Protein AF-0000000079330883 (afdb_homodimer)

Structure (mmCIF, N/CA/C/O backbone):
data_AF-0000000079330883-model_v1
#
loop_
_entity.id
_entity.type
_entity.pdbx_description
1 polymer 'Uncharacterized protein'
#
loop_
_atom_site.group_PDB
_atom_site.id
_atom_site.type_symbol
_atom_site.label_atom_id
_atom_site.label_alt_id
_atom_site.label_comp_id
_atom_site.label_asym_id
_atom_site.label_entity_id
_atom_site.label_seq_id
_atom_site.pdbx_PDB_ins_code
_atom_site.Cartn_x
_atom_site.Cartn_y
_atom_site.Cartn_z
_atom_site.occupancy
_atom_site.B_iso_or_equiv
_atom_site.auth_seq_id
_atom_site.auth_comp_id
_atom_site.auth_asym_id
_atom_site.auth_atom_id
_atom_site.pdbx_PDB_model_num
ATOM 1 N N . MET A 1 1 ? 19.281 97.312 21.906 1 30.78 1 MET A N 1
ATOM 2 C CA . MET A 1 1 ? 19.562 96 22.484 1 30.78 1 MET A CA 1
ATOM 3 C C . MET A 1 1 ? 18.5 95 22.078 1 30.78 1 MET A C 1
ATOM 5 O O . MET A 1 1 ? 17.375 95 22.578 1 30.78 1 MET A O 1
ATOM 9 N N . ASP A 1 2 ? 18.375 94.688 20.781 1 35.41 2 ASP A N 1
ATOM 10 C CA . ASP A 1 2 ? 17.406 93.938 20.016 1 35.41 2 ASP A CA 1
ATOM 11 C C . ASP A 1 2 ? 17.438 92.438 20.422 1 35.41 2 ASP A C 1
ATOM 13 O O . ASP A 1 2 ? 18.5 91.812 20.422 1 35.41 2 ASP A O 1
ATOM 17 N N . ALA A 1 3 ? 16.484 92 21.312 1 36.69 3 ALA A N 1
ATOM 18 C CA . ALA A 1 3 ? 16.219 90.75 21.938 1 36.69 3 ALA A CA 1
ATOM 19 C C . ALA A 1 3 ? 15.953 89.625 20.891 1 36.69 3 ALA A C 1
ATOM 21 O O . ALA A 1 3 ? 15 89.75 20.109 1 36.69 3 ALA A O 1
ATOM 22 N N . ASN A 1 4 ? 17.016 89.125 20.281 1 36.34 4 ASN A N 1
ATOM 23 C CA . ASN A 1 4 ? 17.016 88 19.297 1 36.34 4 ASN A CA 1
ATOM 24 C C . ASN A 1 4 ? 16.281 86.812 19.812 1 36.34 4 ASN A C 1
ATOM 26 O O . ASN A 1 4 ? 16.734 86.125 20.75 1 36.34 4 ASN A O 1
ATOM 30 N N . ILE A 1 5 ? 14.938 86.75 19.828 1 38.72 5 ILE A N 1
ATOM 31 C CA . ILE A 1 5 ? 14.086 85.625 20.203 1 38.72 5 ILE A CA 1
ATOM 32 C C . ILE A 1 5 ? 14.508 84.375 19.422 1 38.72 5 ILE A C 1
ATOM 34 O O . ILE A 1 5 ? 14.586 84.375 18.188 1 38.72 5 ILE A O 1
ATOM 38 N N . SER A 1 6 ? 15.266 83.438 20 1 37.5 6 SER A N 1
ATOM 39 C CA . SER A 1 6 ? 15.75 82.125 19.578 1 37.5 6 SER A CA 1
ATOM 40 C C . SER A 1 6 ? 14.602 81.188 19.109 1 37.5 6 SER A C 1
ATOM 42 O O . SER A 1 6 ? 13.602 81.062 19.812 1 37.5 6 SER A O 1
ATOM 44 N N . LYS A 1 7 ? 14.328 81.125 17.781 1 38.5 7 LYS A N 1
ATOM 45 C CA . LYS A 1 7 ? 13.406 80.25 17.094 1 38.5 7 LYS A CA 1
ATOM 46 C C . LYS A 1 7 ? 13.602 78.812 17.547 1 38.5 7 LYS A C 1
ATOM 48 O O . LYS A 1 7 ? 14.711 78.25 17.469 1 38.5 7 LYS A O 1
ATOM 53 N N . ALA A 1 8 ? 12.812 78.312 18.516 1 34.62 8 ALA A N 1
ATOM 54 C CA . ALA A 1 8 ? 12.711 76.875 18.938 1 34.62 8 ALA A CA 1
ATOM 55 C C . ALA A 1 8 ? 12.43 76 17.75 1 34.62 8 ALA A C 1
ATOM 57 O O . ALA A 1 8 ? 11.508 76.25 16.969 1 34.62 8 ALA A O 1
ATOM 58 N N . ASP A 1 9 ? 13.43 75.375 17.062 1 34.38 9 ASP A N 1
ATOM 59 C CA . ASP A 1 9 ? 13.406 74.312 16.062 1 34.38 9 ASP A CA 1
ATOM 60 C C . ASP A 1 9 ? 12.492 73.188 16.484 1 34.38 9 ASP A C 1
ATOM 62 O O . ASP A 1 9 ? 12.719 72.562 17.531 1 34.38 9 ASP A O 1
ATOM 66 N N . ASN A 1 10 ? 11.211 73.25 16.203 1 34.19 10 ASN A N 1
ATOM 67 C CA . ASN A 1 10 ? 10.273 72.125 16.328 1 34.19 10 ASN A CA 1
ATOM 68 C C . ASN A 1 10 ? 10.82 70.875 15.68 1 34.19 10 ASN A C 1
ATOM 70 O O . ASN A 1 10 ? 10.852 70.75 14.453 1 34.19 10 ASN A O 1
ATOM 74 N N . LYS A 1 11 ? 11.844 70.188 16.266 1 34.03 11 LYS A N 1
ATOM 75 C CA . LYS A 1 11 ? 12.281 68.875 15.828 1 34.03 11 LYS A CA 1
ATOM 76 C C . LYS A 1 11 ? 11.109 67.875 15.797 1 34.03 11 LYS A C 1
ATOM 78 O O . LYS A 1 11 ? 10.484 67.625 16.828 1 34.03 11 LYS A O 1
ATOM 83 N N . TYR A 1 12 ? 10.375 67.812 14.672 1 37.47 12 TYR A N 1
ATOM 84 C CA . TYR A 1 12 ? 9.5 66.688 14.383 1 37.47 12 TYR A CA 1
ATOM 85 C C . TYR A 1 12 ? 10.164 65.375 14.758 1 37.47 12 TYR A C 1
ATOM 87 O O . TYR A 1 12 ? 11.281 65.125 14.32 1 37.47 12 TYR A O 1
ATOM 95 N N . ILE A 1 13 ? 10.172 64.938 16 1 37.19 13 ILE A N 1
ATOM 96 C CA . ILE A 1 13 ? 10.523 63.562 16.375 1 37.19 13 ILE A CA 1
ATOM 97 C C . ILE A 1 13 ? 9.805 62.562 15.469 1 37.19 13 ILE A C 1
ATOM 99 O O . ILE A 1 13 ? 8.57 62.531 15.445 1 37.19 13 ILE A O 1
ATOM 103 N N . ASP A 1 14 ? 10.281 62.406 14.195 1 35.41 14 ASP A N 1
ATOM 104 C CA . ASP A 1 14 ? 9.883 61.25 13.414 1 35.41 14 ASP A CA 1
ATOM 105 C C . ASP A 1 14 ? 9.875 60 14.281 1 35.41 14 ASP A C 1
ATOM 107 O O . ASP A 1 14 ? 10.906 59.594 14.805 1 35.41 14 ASP A O 1
ATOM 111 N N . ASN A 1 15 ? 8.859 59.781 15.062 1 36.69 15 ASN A N 1
ATOM 112 C CA . ASN A 1 15 ? 8.625 58.5 15.664 1 36.69 15 ASN A CA 1
ATOM 113 C C . ASN A 1 15 ? 8.875 57.344 14.672 1 36.69 15 ASN A C 1
ATOM 115 O O . ASN A 1 15 ? 8.047 57.094 13.797 1 36.69 15 ASN A O 1
ATOM 119 N N . VAL A 1 16 ? 10.102 57.188 14.148 1 40.94 16 VAL A N 1
ATOM 120 C CA . VAL A 1 16 ? 10.469 55.969 13.43 1 40.94 16 VAL A CA 1
ATOM 121 C C . VAL A 1 16 ? 9.914 54.75 14.156 1 40.94 16 VAL A C 1
ATOM 123 O O . VAL A 1 16 ? 10.289 54.469 15.297 1 40.94 16 VAL A O 1
ATOM 126 N N . LYS A 1 17 ? 8.602 54.469 14.008 1 44.84 17 LYS A N 1
ATOM 127 C CA . LYS A 1 17 ? 8.141 53.125 14.359 1 44.84 17 LYS A CA 1
ATOM 128 C C . LYS A 1 17 ? 9.203 52.094 14.031 1 44.84 17 LYS A C 1
ATOM 130 O O . LYS A 1 17 ? 9.711 52.031 12.906 1 44.84 17 LYS A O 1
ATOM 135 N N . ALA A 1 18 ? 9.922 51.625 15.047 1 48.59 18 ALA A N 1
ATOM 136 C CA . ALA A 1 18 ? 10.836 50.5 14.938 1 48.59 18 ALA A CA 1
ATOM 137 C C . ALA A 1 18 ? 10.25 49.406 14.047 1 48.59 18 ALA A C 1
ATOM 139 O O . ALA A 1 18 ? 9.062 49.094 14.133 1 48.59 18 ALA A O 1
ATOM 140 N N . PRO A 1 19 ? 10.867 49.094 12.898 1 44.19 19 PRO A N 1
ATOM 141 C CA . PRO A 1 19 ? 10.398 47.938 12.141 1 44.19 19 PRO A CA 1
ATOM 142 C C . PRO A 1 19 ? 10 46.781 13.047 1 44.19 19 PRO A C 1
ATOM 144 O O . PRO A 1 19 ? 10.727 46.438 13.984 1 44.19 19 PRO A O 1
ATOM 147 N N . ILE A 1 20 ? 8.766 46.594 13.484 1 46.19 20 ILE A N 1
ATOM 148 C CA . ILE A 1 20 ? 8.383 45.281 14.047 1 46.19 20 ILE A CA 1
ATOM 149 C C . ILE A 1 20 ? 9.273 44.188 13.461 1 46.19 20 ILE A C 1
ATOM 151 O O . ILE A 1 20 ? 9.266 43.969 12.25 1 46.19 20 ILE A O 1
ATOM 155 N N . SER A 1 21 ? 10.539 44 13.906 1 44.78 21 SER A N 1
ATOM 156 C CA . SER A 1 21 ? 11.547 43.062 13.461 1 44.78 21 SER A CA 1
ATOM 157 C C . SER A 1 21 ? 10.906 41.719 13.047 1 44.78 21 SER A C 1
ATOM 159 O O . SER A 1 21 ? 9.922 41.281 13.656 1 44.78 21 SER A O 1
ATOM 161 N N . GLU A 1 22 ? 10.945 41.375 11.797 1 50.22 22 GLU A N 1
ATOM 162 C CA . GLU A 1 22 ? 10.648 40.062 11.234 1 50.22 22 GLU A CA 1
ATOM 163 C C . GLU A 1 22 ? 10.859 38.938 12.273 1 50.22 22 GLU A C 1
ATOM 165 O O . GLU A 1 22 ? 10.367 37.812 12.102 1 50.22 22 GLU A O 1
ATOM 170 N N . GLU A 1 23 ? 11.75 39.188 13.148 1 51.62 23 GLU A N 1
ATOM 171 C CA . GLU A 1 23 ? 12.023 38.219 14.18 1 51.62 23 GLU A CA 1
ATOM 172 C C . GLU A 1 23 ? 10.82 38.031 15.102 1 51.62 23 GLU A C 1
ATOM 174 O O . GLU A 1 23 ? 10.617 36.938 15.648 1 51.62 23 GLU A O 1
ATOM 179 N N . ASP A 1 24 ? 10.164 39.062 15.406 1 51.97 24 ASP A N 1
ATOM 180 C CA . ASP A 1 24 ? 9.07 38.969 16.359 1 51.97 24 ASP A CA 1
ATOM 181 C C . ASP A 1 24 ? 7.906 38.156 15.781 1 51.97 24 ASP A C 1
ATOM 183 O O . ASP A 1 24 ? 7.113 37.562 16.516 1 51.97 24 ASP A O 1
ATOM 187 N N . ASN A 1 25 ? 7.668 38.25 14.477 1 53.59 25 ASN A N 1
ATOM 188 C CA . ASN A 1 25 ? 6.539 37.594 13.836 1 53.59 25 ASN A CA 1
ATOM 189 C C . ASN A 1 25 ? 6.742 36.062 13.766 1 53.59 25 ASN A C 1
ATOM 191 O O . ASN A 1 25 ? 5.797 35.312 13.516 1 53.59 25 ASN A O 1
ATOM 195 N N . LYS A 1 26 ? 8.031 35.688 13.672 1 56.09 26 LYS A N 1
ATOM 196 C CA . LYS A 1 26 ? 8.328 34.25 13.625 1 56.09 26 LYS A CA 1
ATOM 197 C C . LYS A 1 26 ? 7.805 33.531 14.867 1 56.09 26 LYS A C 1
ATOM 199 O O . LYS A 1 26 ? 7.352 32.406 14.781 1 56.09 26 LYS A O 1
ATOM 204 N N . ALA A 1 27 ? 7.887 34.344 15.953 1 58.56 27 ALA A N 1
ATOM 205 C CA . ALA A 1 27 ? 7.5 33.812 17.25 1 58.56 27 ALA A CA 1
ATOM 206 C C . ALA A 1 27 ? 5.992 33.562 17.328 1 58.56 27 ALA A C 1
ATOM 208 O O . ALA A 1 27 ? 5.527 32.75 18.109 1 58.56 27 ALA A O 1
ATOM 209 N N . GLN A 1 28 ? 5.254 34.125 16.312 1 76.25 28 GLN A N 1
ATOM 210 C CA . GLN A 1 28 ? 3.803 34 16.438 1 76.25 28 GLN A CA 1
ATOM 211 C C . GLN A 1 28 ? 3.242 32.938 15.5 1 76.25 28 GLN A C 1
ATOM 213 O O . GLN A 1 28 ? 2.113 32.469 15.68 1 76.25 28 GLN A O 1
ATOM 218 N N . ASN A 1 29 ? 4.168 32.344 14.719 1 84.5 29 ASN A N 1
ATOM 219 C CA . ASN A 1 29 ? 3.635 31.406 13.75 1 84.5 29 ASN A CA 1
ATOM 220 C C . ASN A 1 29 ? 3.627 29.984 14.305 1 84.5 29 ASN A C 1
ATOM 222 O O . ASN A 1 29 ? 4.391 29.672 15.219 1 84.5 29 ASN A O 1
ATOM 226 N N . GLY A 1 30 ? 2.6 29.25 13.867 1 93.19 30 GLY A N 1
ATOM 227 C CA . G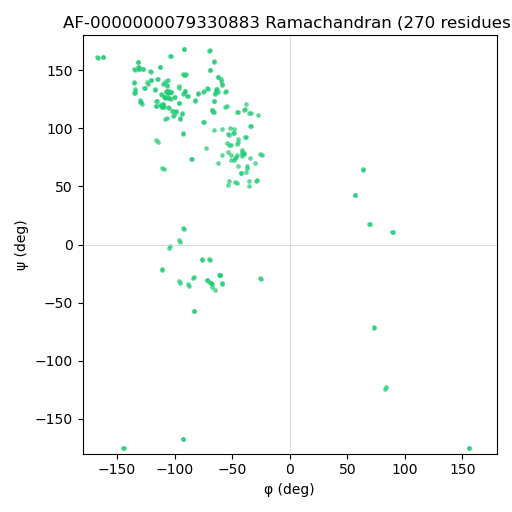LY A 1 30 ? 2.426 27.875 14.344 1 93.19 30 GLY A CA 1
ATOM 228 C C . GLY A 1 30 ? 3.092 26.844 13.453 1 93.19 30 GLY A C 1
ATOM 229 O O . GLY A 1 30 ? 3.68 27.188 12.422 1 93.19 30 GLY A O 1
ATOM 230 N N . GLU A 1 31 ? 3.164 25.609 13.969 1 94.75 31 GLU A N 1
ATOM 231 C CA . GLU A 1 31 ? 3.668 24.438 13.25 1 94.75 31 GLU A CA 1
ATOM 232 C C . GLU A 1 31 ? 2.66 23.297 13.273 1 94.75 31 GLU A C 1
ATOM 234 O O . GLU A 1 31 ? 2.037 23.031 14.305 1 94.75 31 GLU A O 1
ATOM 239 N N . ILE A 1 32 ? 2.455 22.688 12.117 1 95.81 32 ILE A N 1
ATOM 240 C CA . ILE A 1 32 ? 1.637 21.484 12 1 95.81 32 ILE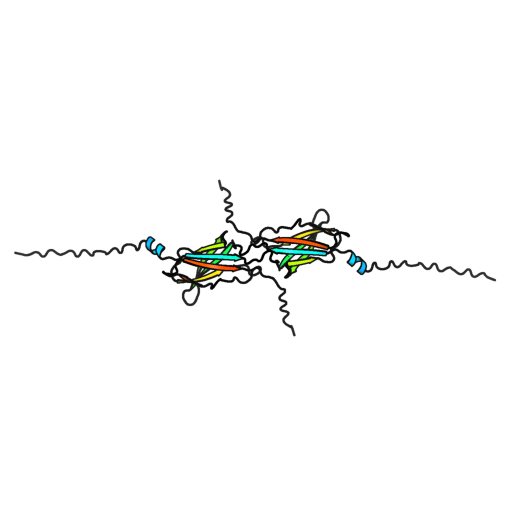 A CA 1
ATOM 241 C C . ILE A 1 32 ? 2.5 20.312 11.539 1 95.81 32 ILE A C 1
ATOM 243 O O . ILE A 1 32 ? 3.166 20.391 10.5 1 95.81 32 ILE A O 1
ATOM 247 N N . ILE A 1 33 ? 2.619 19.234 12.32 1 94.81 33 ILE A N 1
ATOM 248 C CA . ILE A 1 33 ? 3.295 18 11.938 1 94.81 33 ILE A CA 1
ATOM 249 C C . ILE A 1 33 ? 2.262 16.922 11.648 1 94.81 33 ILE A C 1
ATOM 251 O O . ILE A 1 33 ? 1.463 16.562 12.516 1 94.81 33 ILE A O 1
ATOM 255 N N . VAL A 1 34 ? 2.244 16.438 10.414 1 95.94 34 VAL A N 1
ATOM 256 C CA . VAL A 1 34 ? 1.361 15.352 10.008 1 95.94 34 VAL A CA 1
ATOM 257 C C . VAL A 1 34 ? 2.166 14.062 9.859 1 95.94 34 VAL A C 1
ATOM 259 O O . VAL A 1 34 ? 3.205 14.047 9.195 1 95.94 34 VAL A O 1
ATOM 262 N N . THR A 1 35 ? 1.726 13 10.539 1 93 35 THR A N 1
ATOM 263 C CA . THR A 1 35 ? 2.324 11.68 10.398 1 93 35 THR A CA 1
ATOM 264 C C . THR A 1 35 ? 1.367 10.727 9.68 1 93 35 THR A C 1
ATOM 266 O O . THR A 1 35 ? 0.221 10.562 10.102 1 93 35 THR A O 1
ATOM 269 N N . SER A 1 36 ? 1.822 10.227 8.586 1 90.44 36 SER A N 1
ATOM 270 C CA . SER A 1 36 ? 1.074 9.242 7.805 1 90.44 36 SER A CA 1
ATOM 271 C C . SER A 1 36 ? 1.58 7.828 8.07 1 90.44 36 SER A C 1
ATOM 273 O O . SER A 1 36 ? 2.777 7.562 7.953 1 90.44 36 SER A O 1
ATOM 275 N N . VAL A 1 37 ? 0.59 6.898 8.438 1 85.94 37 VAL A N 1
ATOM 276 C CA . VAL A 1 37 ? 0.986 5.527 8.75 1 85.94 37 VAL A CA 1
ATOM 277 C C . VAL A 1 37 ? 0.091 4.547 8 1 85.94 37 VAL A C 1
ATOM 279 O O . VAL A 1 37 ? -1.002 4.906 7.559 1 85.94 37 VAL A O 1
ATOM 282 N N . LEU A 1 38 ? 0.69 3.389 7.75 1 83.94 38 LEU A N 1
ATOM 283 C CA . LEU A 1 38 ? -0.042 2.252 7.203 1 83.94 38 LEU A CA 1
ATOM 284 C C . LEU A 1 38 ? -0.421 1.271 8.305 1 83.94 38 LEU A C 1
ATOM 286 O O . LEU A 1 38 ? 0.444 0.802 9.055 1 83.94 38 LEU A O 1
ATOM 290 N N . GLU A 1 39 ? -1.681 1.168 8.523 1 76.38 39 GLU A N 1
ATOM 291 C CA . GLU A 1 39 ? -2.154 0.119 9.414 1 76.38 39 GLU A CA 1
ATOM 292 C C . GLU A 1 39 ? -2.1 -1.25 8.742 1 76.38 39 GLU A C 1
ATOM 294 O O . GLU A 1 39 ? -2.725 -1.459 7.703 1 76.38 39 GLU A O 1
ATOM 299 N N . CYS A 1 40 ? -1.178 -1.982 9.125 1 68.88 40 CYS A N 1
ATOM 300 C CA . CYS A 1 40 ? -1.048 -3.316 8.555 1 68.88 40 CYS A CA 1
ATOM 301 C C . CYS A 1 40 ? -0.929 -4.371 9.648 1 68.88 40 CYS A C 1
ATOM 303 O O . CYS A 1 40 ? -0.36 -4.113 10.703 1 68.88 40 CYS A O 1
ATOM 305 N N . SER A 1 41 ? -1.846 -5.289 9.594 1 64.31 41 SER A N 1
ATOM 306 C CA . SER A 1 41 ? -1.606 -6.473 10.414 1 64.31 41 SER A CA 1
ATOM 307 C C . SER A 1 41 ? -0.449 -7.301 9.867 1 64.31 41 SER A C 1
ATOM 309 O O . SER A 1 41 ? -0.088 -7.172 8.695 1 64.31 41 SER A O 1
ATOM 311 N N . GLU A 1 42 ? 0.27 -8.016 10.75 1 61.47 42 GLU A N 1
ATOM 312 C CA . GLU A 1 42 ? 1.317 -8.914 10.273 1 61.47 42 GLU A CA 1
ATOM 313 C C . GLU A 1 42 ? 0.832 -9.75 9.102 1 61.47 42 GLU A C 1
ATOM 315 O O . GLU A 1 42 ? -0.116 -10.531 9.234 1 61.47 42 GLU A O 1
ATOM 320 N N . ASN A 1 43 ? 1.437 -9.508 7.902 1 64.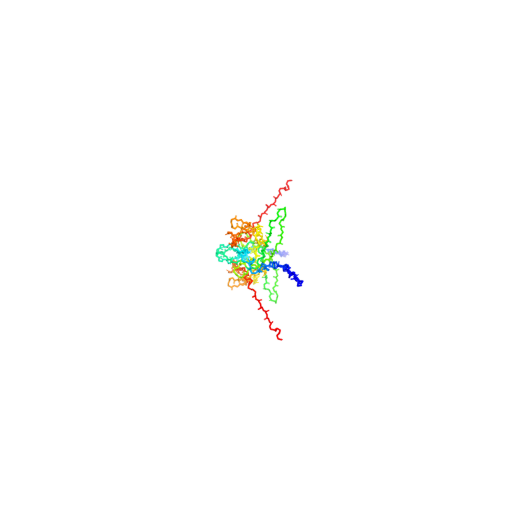25 43 ASN A N 1
ATOM 321 C CA . ASN A 1 43 ? 1.203 -10.25 6.668 1 64.25 43 ASN A CA 1
ATOM 322 C C . ASN A 1 43 ? -0.236 -10.094 6.184 1 64.25 43 ASN A C 1
ATOM 324 O O . ASN A 1 43 ? -1.013 -11.055 6.219 1 64.25 43 ASN A O 1
ATOM 328 N N . GLU A 1 44 ? -0.576 -8.852 5.824 1 78.88 44 GLU A N 1
ATOM 329 C CA . GLU A 1 44 ? -1.896 -8.625 5.246 1 78.88 44 GLU A CA 1
ATOM 330 C C . GLU A 1 44 ? -1.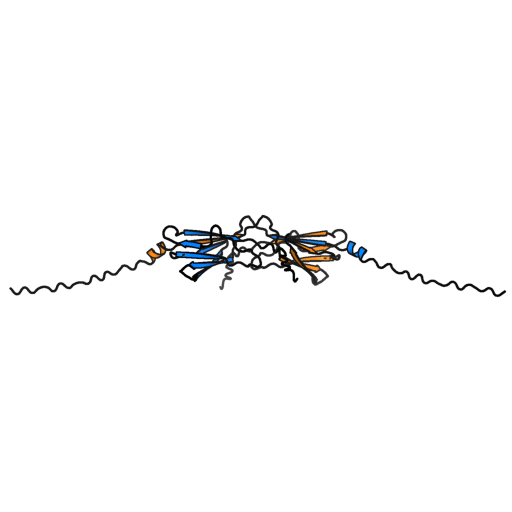962 -9.125 3.805 1 78.88 44 GLU A C 1
ATOM 332 O O . GLU A 1 44 ? -1.014 -8.953 3.037 1 78.88 44 GLU A O 1
ATOM 337 N N . TYR A 1 45 ? -3.105 -9.93 3.529 1 84.31 45 TYR A N 1
ATOM 338 C CA . TYR A 1 45 ? -3.328 -10.422 2.172 1 84.31 45 TYR A CA 1
ATOM 339 C C . TYR A 1 45 ? -3.559 -9.258 1.209 1 84.31 45 TYR A C 1
ATOM 341 O O . TYR A 1 45 ? -4.242 -8.289 1.545 1 84.31 45 TYR A O 1
ATOM 349 N N . LEU A 1 46 ? -2.846 -9.32 0.1 1 84.81 46 LEU A N 1
ATOM 350 C CA . LEU A 1 46 ? -3.031 -8.305 -0.932 1 84.81 46 LEU A CA 1
ATOM 351 C C . LEU A 1 46 ? -4.043 -8.766 -1.976 1 84.81 46 LEU A C 1
ATOM 353 O O . LEU A 1 46 ? -3.809 -9.758 -2.674 1 84.81 46 LEU A O 1
ATOM 357 N N . GLN A 1 47 ? -5.129 -8.133 -1.998 1 85.81 47 GLN A N 1
ATOM 358 C CA . GLN A 1 47 ? -6.156 -8.375 -3.004 1 85.81 47 GLN A CA 1
ATOM 359 C C . GLN A 1 47 ? -5.949 -7.484 -4.227 1 85.81 47 GLN A C 1
ATOM 361 O O . GLN A 1 47 ? -5.508 -6.34 -4.105 1 85.81 47 GLN A O 1
ATOM 366 N N . GLY A 1 48 ? -6.277 -7.93 -5.418 1 88.31 48 GLY A N 1
ATOM 367 C CA . GLY A 1 48 ? -6.344 -7.094 -6.605 1 88.31 48 GLY A CA 1
ATOM 368 C C . GLY A 1 48 ? -5.02 -6.996 -7.34 1 88.31 48 GLY A C 1
ATOM 369 O O . GLY A 1 48 ? -4.859 -6.16 -8.234 1 88.31 48 GLY A O 1
ATOM 370 N N . VAL A 1 49 ? -4.105 -7.805 -6.961 1 89.69 49 VAL A N 1
ATOM 371 C CA . VAL A 1 49 ? -2.787 -7.797 -7.586 1 89.69 49 VAL A CA 1
ATOM 372 C C . VAL A 1 49 ? -2.764 -8.781 -8.758 1 89.69 49 VAL A C 1
ATOM 374 O O . VAL A 1 49 ? -3.225 -9.914 -8.625 1 89.69 49 VAL A O 1
ATOM 377 N N . LYS A 1 50 ? -2.273 -8.336 -9.844 1 95.12 50 LYS A N 1
ATOM 378 C CA . LYS A 1 50 ? -2.182 -9.203 -11.016 1 95.12 50 LYS A CA 1
ATOM 379 C C . LYS A 1 50 ? -0.979 -10.133 -10.914 1 95.12 50 LYS A C 1
ATOM 381 O O . LYS A 1 50 ? 0.138 -9.688 -10.641 1 95.12 50 LYS A O 1
ATOM 386 N N . ILE A 1 51 ? -1.229 -11.453 -11.141 1 97.38 51 ILE A N 1
ATOM 387 C CA . ILE A 1 51 ? -0.205 -12.492 -11.188 1 97.38 51 ILE A CA 1
ATOM 388 C C . ILE A 1 51 ? -0.152 -13.102 -12.594 1 97.38 51 ILE A C 1
ATOM 390 O O . ILE A 1 51 ? -1.17 -13.562 -13.117 1 97.38 51 ILE A O 1
ATOM 394 N N . ASN A 1 52 ? 1.028 -13.039 -13.18 1 98.44 52 ASN A N 1
ATOM 395 C CA . ASN A 1 52 ? 1.261 -13.68 -14.469 1 98.44 52 ASN A CA 1
ATOM 396 C C . ASN A 1 52 ? 1.883 -15.07 -14.297 1 98.44 52 ASN A C 1
ATOM 398 O O . ASN A 1 52 ? 2.809 -15.242 -13.508 1 98.44 52 ASN A O 1
ATOM 402 N N . LEU A 1 53 ? 1.352 -16 -15.07 1 98.25 53 LEU A N 1
ATOM 403 C CA . LEU A 1 53 ? 1.946 -17.328 -15.172 1 98.25 53 LEU A CA 1
ATOM 404 C C . LEU A 1 53 ? 2.574 -17.547 -16.547 1 98.25 53 LEU A C 1
ATOM 406 O O . LEU A 1 53 ? 1.879 -17.516 -17.562 1 98.25 53 LEU A O 1
ATOM 410 N N . TYR A 1 54 ? 3.895 -17.781 -16.5 1 98.06 54 TYR A N 1
ATOM 411 C CA . TYR A 1 54 ? 4.629 -18.047 -17.734 1 98.06 54 TYR A CA 1
ATOM 412 C C . TYR A 1 54 ? 5.074 -19.5 -17.797 1 98.06 54 TYR A C 1
ATOM 414 O O . TYR A 1 54 ? 5.48 -20.078 -16.781 1 98.06 54 TYR A O 1
ATOM 422 N N . LYS A 1 55 ? 4.953 -20.078 -18.938 1 97.19 55 LYS A N 1
ATOM 423 C CA . LYS A 1 55 ? 5.574 -21.375 -19.172 1 97.19 55 LYS A CA 1
ATOM 424 C C . LYS A 1 55 ? 6.969 -21.219 -19.766 1 97.19 55 LYS A C 1
ATOM 426 O O . LYS A 1 55 ? 7.172 -20.406 -20.688 1 97.19 55 LYS A O 1
ATOM 431 N N . ILE A 1 56 ? 7.863 -21.922 -19.125 1 95.56 56 ILE A N 1
ATOM 432 C CA . ILE A 1 56 ? 9.242 -21.875 -19.594 1 95.56 56 ILE A CA 1
ATOM 433 C C . ILE A 1 56 ? 9.5 -23.016 -20.578 1 95.56 56 ILE A C 1
ATOM 435 O O . ILE A 1 56 ? 9.523 -24.172 -20.188 1 95.56 56 ILE A O 1
ATOM 439 N N . ASN A 1 57 ? 9.352 -22.641 -21.828 1 86.44 57 ASN A N 1
ATOM 440 C CA . ASN A 1 57 ? 9.633 -23.609 -22.891 1 86.44 57 ASN A CA 1
ATOM 441 C C . ASN A 1 57 ? 10.836 -23.188 -23.734 1 86.44 57 ASN A C 1
ATOM 443 O O . ASN A 1 57 ? 10.695 -22.375 -24.656 1 86.44 57 ASN A O 1
ATOM 447 N N . GLY A 1 58 ? 12.016 -23.547 -23.359 1 81.94 58 GLY A N 1
ATOM 448 C CA . GLY A 1 58 ? 13.188 -23.219 -24.156 1 81.94 58 GLY A CA 1
ATOM 449 C C . GLY A 1 58 ? 13.711 -21.812 -23.891 1 81.94 58 GLY A C 1
ATOM 450 O O . GLY A 1 58 ? 13.977 -21.469 -22.734 1 81.94 58 GLY A O 1
ATOM 451 N N . LEU A 1 59 ? 13.797 -20.875 -25.141 1 79.25 59 LEU A N 1
ATOM 452 C CA . LEU A 1 59 ? 14.578 -19.641 -25.078 1 79.25 59 LEU A CA 1
ATOM 453 C C . LEU A 1 59 ? 13.766 -18.516 -24.469 1 79.25 59 LEU A C 1
ATOM 455 O O . LEU A 1 59 ? 14.32 -17.609 -23.844 1 79.25 59 LEU A O 1
ATOM 459 N N . SER A 1 60 ? 12.32 -18.641 -24.688 1 88.56 60 SER A N 1
ATOM 460 C CA . SER A 1 60 ? 11.586 -17.484 -24.188 1 88.56 60 SER A CA 1
ATOM 461 C C . SER A 1 60 ? 10.359 -17.906 -23.391 1 88.56 60 SER A C 1
ATOM 463 O O . SER A 1 60 ? 9.633 -18.812 -23.797 1 88.56 60 SER A O 1
ATOM 465 N N . PRO A 1 61 ? 10.164 -17.312 -22.25 1 93.31 61 PRO A N 1
ATOM 466 C CA . PRO A 1 61 ? 8.93 -17.594 -21.5 1 93.31 61 PRO A CA 1
ATOM 467 C C . PRO A 1 61 ? 7.68 -17.125 -22.25 1 93.31 61 PRO A C 1
ATOM 469 O O . PRO A 1 61 ? 7.699 -16.094 -22.922 1 93.31 61 PRO A O 1
ATOM 472 N N . VAL A 1 62 ? 6.652 -18.031 -22.281 1 95.62 62 VAL A N 1
ATOM 473 C CA . VAL A 1 62 ? 5.371 -17.719 -22.906 1 95.62 62 VAL A CA 1
ATOM 474 C C . VAL A 1 62 ? 4.32 -17.469 -21.812 1 95.62 62 VAL A C 1
ATOM 476 O O . VAL A 1 62 ? 4.16 -18.297 -20.906 1 95.62 62 VAL A O 1
ATOM 479 N N . LEU A 1 63 ? 3.568 -16.344 -21.922 1 97.38 63 LEU A N 1
ATOM 480 C CA . LEU A 1 63 ? 2.486 -16.062 -20.984 1 97.38 63 LEU A CA 1
ATOM 481 C C . LEU A 1 63 ? 1.343 -17.062 -21.156 1 97.38 63 LEU A C 1
ATOM 483 O O . LEU A 1 63 ? 0.75 -17.141 -22.234 1 97.38 63 LEU A O 1
ATOM 487 N N . VAL A 1 64 ? 1.097 -17.828 -20.156 1 97.38 64 VAL A N 1
ATOM 488 C CA . VAL A 1 64 ? -0.002 -18.797 -20.188 1 97.38 64 VAL A CA 1
ATOM 489 C C . VAL A 1 64 ? -1.308 -18.094 -19.812 1 97.38 64 VAL A C 1
ATOM 491 O O . VAL A 1 64 ? -2.283 -18.141 -20.562 1 97.38 64 VAL A O 1
ATOM 494 N N . THR A 1 65 ? -1.412 -17.469 -18.688 1 97.88 65 THR A N 1
ATOM 495 C CA . THR A 1 65 ? -2.598 -16.766 -18.203 1 97.88 65 THR A CA 1
ATOM 496 C C . THR A 1 65 ? -2.234 -15.797 -17.078 1 97.88 65 THR A C 1
ATOM 498 O O . THR A 1 65 ? -1.109 -15.82 -16.562 1 97.88 65 THR A O 1
ATOM 501 N N . SER A 1 66 ? -3.143 -14.844 -16.828 1 98.06 66 SER A N 1
ATOM 502 C CA . SER A 1 66 ? -3.059 -13.93 -15.695 1 98.06 66 SER A CA 1
ATOM 503 C C . SER A 1 66 ? -4.281 -14.047 -14.797 1 98.06 66 SER A C 1
ATOM 505 O O . SER A 1 66 ? -5.395 -14.281 -15.281 1 98.06 66 SER A O 1
ATOM 507 N N . LYS A 1 67 ? -3.98 -13.945 -13.547 1 97.44 67 LYS A N 1
ATOM 508 C CA . LYS A 1 67 ? -5.066 -13.898 -12.57 1 97.44 67 LYS A CA 1
ATOM 509 C C . LYS A 1 67 ? -4.859 -12.758 -11.578 1 97.44 67 LYS A C 1
ATOM 511 O O . LYS A 1 67 ? -3.73 -12.32 -11.352 1 97.44 67 LYS A O 1
ATOM 516 N N . ILE A 1 68 ? -5.992 -12.289 -10.945 1 94.88 68 ILE A N 1
ATOM 517 C CA . ILE A 1 68 ? -5.969 -11.266 -9.906 1 94.88 68 ILE A CA 1
ATOM 518 C C . ILE A 1 68 ? -6.211 -11.906 -8.547 1 94.88 68 ILE A C 1
ATOM 520 O O . ILE A 1 68 ? -7.074 -12.773 -8.406 1 94.88 68 ILE A O 1
ATOM 524 N N . THR A 1 69 ? -5.383 -11.539 -7.641 1 92.88 69 THR A N 1
ATOM 525 C CA . THR A 1 69 ? -5.559 -12.109 -6.309 1 92.88 69 THR A CA 1
ATOM 526 C C . THR A 1 69 ? -6.91 -11.711 -5.727 1 92.88 69 THR A C 1
ATOM 528 O O . THR A 1 69 ? -7.375 -10.586 -5.934 1 92.88 69 THR A O 1
ATOM 531 N N . ASP A 1 70 ? -7.469 -12.672 -4.988 1 91.38 70 ASP A N 1
ATOM 532 C CA . ASP A 1 70 ? -8.789 -12.469 -4.402 1 91.38 70 ASP A CA 1
ATOM 533 C C . ASP A 1 70 ? -8.68 -11.906 -2.984 1 91.38 70 ASP A C 1
ATOM 535 O O . ASP A 1 70 ? -7.629 -11.391 -2.594 1 91.38 70 ASP A O 1
ATOM 539 N N . GLN A 1 71 ? -9.797 -11.891 -2.186 1 85.25 71 GLN A N 1
ATOM 540 C CA . GLN A 1 71 ? -9.867 -11.305 -0.852 1 85.25 71 GLN A CA 1
ATOM 541 C C . GLN A 1 71 ? -8.891 -11.984 0.103 1 85.25 71 GLN A C 1
ATOM 543 O O . GLN A 1 71 ? -8.469 -11.391 1.094 1 85.25 71 GLN A O 1
ATOM 548 N N . ASP A 1 72 ? -8.609 -13.266 -0.245 1 85.81 72 ASP A N 1
ATOM 549 C CA . ASP A 1 72 ? -7.652 -14.008 0.57 1 85.81 72 ASP A CA 1
ATOM 550 C C . ASP A 1 72 ? -6.238 -13.867 0.01 1 85.81 72 ASP A C 1
ATOM 552 O O . ASP A 1 72 ? -5.336 -14.617 0.397 1 85.81 72 ASP A O 1
ATOM 556 N N . GLY A 1 73 ? -6.047 -12.859 -0.95 1 90.69 73 GLY A N 1
ATOM 557 C CA . GLY A 1 73 ? -4.738 -12.641 -1.542 1 90.69 73 GLY A CA 1
ATOM 558 C C . GLY A 1 73 ? -4.293 -13.766 -2.459 1 90.69 73 GLY A C 1
ATOM 559 O O . GLY A 1 73 ? -3.102 -13.914 -2.736 1 90.69 73 GLY A O 1
ATOM 560 N N . LYS A 1 74 ? -5.254 -14.602 -2.895 1 93.69 74 LYS A N 1
ATOM 561 C CA . LYS A 1 74 ? -4.871 -15.805 -3.631 1 93.69 74 LYS A CA 1
ATOM 562 C C . LYS A 1 74 ? -5.199 -15.664 -5.113 1 93.69 74 LYS A C 1
ATOM 564 O O . LYS A 1 74 ? -6.25 -15.125 -5.477 1 93.69 74 LYS A O 1
ATOM 569 N N . ALA A 1 75 ? -4.277 -16.078 -5.945 1 96.75 75 ALA A N 1
ATOM 570 C CA . ALA A 1 75 ? -4.48 -16.406 -7.355 1 96.75 75 ALA A CA 1
ATOM 571 C C . ALA A 1 75 ? -4.309 -17.891 -7.605 1 96.75 75 ALA A C 1
ATOM 573 O O . ALA A 1 75 ? -3.232 -18.453 -7.375 1 96.75 75 ALA A O 1
ATOM 574 N N . ILE A 1 76 ? -5.395 -18.516 -8.117 1 97.31 76 ILE A N 1
ATOM 575 C CA . ILE A 1 76 ? -5.367 -19.969 -8.297 1 97.31 76 ILE A CA 1
ATOM 576 C C . ILE A 1 76 ? -5.34 -20.312 -9.781 1 97.31 76 ILE A C 1
ATOM 578 O O . ILE A 1 76 ? -6.246 -19.922 -10.531 1 97.31 76 ILE A O 1
ATOM 582 N N . PHE A 1 77 ? -4.301 -20.969 -10.203 1 97.44 77 PHE A N 1
ATOM 583 C CA . PHE A 1 77 ? -4.168 -21.5 -11.555 1 97.44 77 PHE A CA 1
ATOM 584 C C . PHE A 1 77 ? -4.461 -22.984 -11.586 1 97.44 77 PHE A C 1
ATOM 586 O O . PHE A 1 77 ? -3.684 -23.797 -11.062 1 97.44 77 PHE A O 1
ATOM 593 N N . SER A 1 78 ? -5.531 -23.312 -12.18 1 96.31 78 SER A N 1
ATOM 594 C CA . SER A 1 78 ? -5.957 -24.719 -12.234 1 96.31 78 SER A CA 1
ATOM 595 C C . SER A 1 78 ? -5.672 -25.328 -13.609 1 96.31 78 SER A C 1
ATOM 597 O O . SER A 1 78 ? -5.387 -24.594 -14.562 1 96.31 78 SER A O 1
ATOM 599 N N . GLU A 1 79 ? -5.668 -26.672 -13.656 1 95.31 79 GLU A N 1
ATOM 600 C CA . GLU A 1 79 ? -5.469 -27.438 -14.883 1 95.31 79 GLU A CA 1
ATOM 601 C C . GLU A 1 79 ? -4.152 -27.062 -15.555 1 95.31 79 GLU A C 1
ATOM 603 O O . GLU A 1 79 ? -4.109 -26.844 -16.766 1 95.31 79 GLU A O 1
ATOM 608 N N . V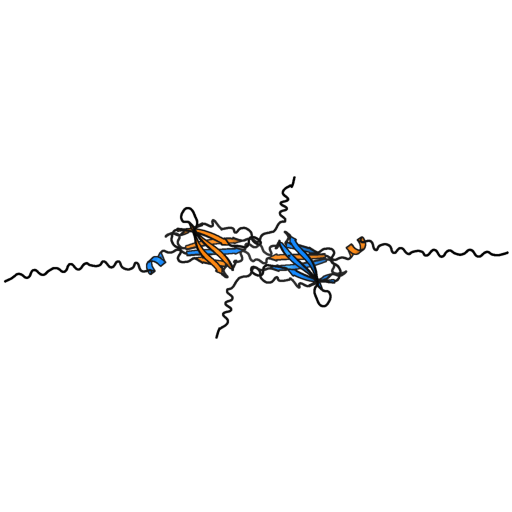AL A 1 80 ? -3.113 -26.922 -14.773 1 96.56 80 VAL A N 1
ATOM 609 C CA . VAL A 1 80 ? -1.796 -26.547 -15.281 1 96.56 80 VAL A CA 1
ATOM 610 C C . VAL A 1 80 ? -1.081 -27.781 -15.82 1 96.56 80 VAL A C 1
ATOM 612 O O . VAL A 1 80 ? -0.935 -28.781 -15.117 1 96.56 80 VAL A O 1
ATOM 615 N N . GLU A 1 81 ? -0.655 -27.766 -17.078 1 95.25 81 GLU A N 1
ATOM 616 C CA . GLU A 1 81 ? 0.066 -28.875 -17.703 1 95.25 81 GLU A CA 1
ATOM 617 C C . GLU A 1 81 ? 1.43 -29.078 -17.047 1 95.25 81 GLU A C 1
ATOM 619 O O . GLU A 1 81 ? 1.975 -28.172 -16.422 1 95.25 81 GLU A O 1
ATOM 624 N N . GLU A 1 82 ? 1.909 -30.297 -17.219 1 95.31 82 GLU A N 1
ATOM 625 C CA . GLU A 1 82 ? 3.268 -30.562 -16.766 1 95.31 82 GLU A CA 1
ATOM 626 C C . GLU A 1 82 ? 4.277 -29.656 -17.453 1 95.31 82 GLU A C 1
ATOM 628 O O . GLU A 1 82 ? 4.156 -29.375 -18.641 1 95.31 82 GLU A O 1
ATOM 633 N N . GLY A 1 83 ? 5.234 -29.125 -16.703 1 95.19 83 GLY A N 1
ATOM 634 C CA . GLY A 1 83 ? 6.246 -28.219 -17.234 1 95.19 83 GLY A CA 1
ATOM 635 C C . GLY A 1 83 ? 6.848 -27.312 -16.188 1 95.19 83 GLY A C 1
ATOM 636 O O . GLY A 1 83 ? 6.656 -27.531 -14.992 1 95.19 83 GLY A O 1
ATOM 637 N N . CYS A 1 84 ? 7.695 -26.422 -16.703 1 95.75 84 CYS A N 1
ATOM 638 C CA . CYS A 1 84 ? 8.336 -25.422 -15.867 1 95.75 84 CYS A CA 1
ATOM 639 C C . CYS A 1 84 ? 7.68 -24.047 -16.047 1 95.75 84 CYS A C 1
ATOM 641 O O . CYS A 1 84 ? 7.414 -23.641 -17.188 1 95.75 84 CYS A O 1
ATOM 643 N N . TYR A 1 85 ? 7.414 -23.5 -14.867 1 97.12 85 TYR A N 1
ATOM 644 C CA . TYR A 1 85 ? 6.676 -22.25 -14.922 1 97.12 85 TYR A CA 1
ATOM 645 C C . TYR A 1 85 ? 7.391 -21.172 -14.117 1 97.12 85 TYR A C 1
ATOM 647 O O . TYR A 1 85 ? 8.078 -21.469 -13.141 1 97.12 85 TYR A O 1
ATOM 655 N N . ARG A 1 86 ? 7.184 -19.891 -14.562 1 97.5 86 ARG A N 1
ATOM 656 C CA . ARG A 1 86 ? 7.617 -18.688 -13.844 1 97.5 86 ARG A CA 1
ATOM 657 C C . ARG A 1 86 ? 6.422 -17.844 -13.43 1 97.5 86 ARG A C 1
ATOM 659 O O . ARG A 1 86 ? 5.496 -17.641 -14.219 1 97.5 86 ARG A O 1
ATOM 666 N N . ILE A 1 87 ? 6.465 -17.438 -12.172 1 97.81 87 ILE A N 1
ATOM 667 C CA . ILE A 1 87 ? 5.422 -16.578 -11.625 1 97.81 87 ILE A CA 1
ATOM 668 C C . ILE A 1 87 ? 5.945 -15.141 -11.5 1 97.81 87 ILE A C 1
ATOM 670 O O . ILE A 1 87 ? 7.039 -14.922 -10.977 1 97.81 87 ILE A O 1
ATOM 674 N N . ILE A 1 88 ? 5.133 -14.188 -12.016 1 97.62 88 ILE A N 1
ATOM 675 C CA . ILE A 1 88 ? 5.508 -12.789 -11.883 1 97.62 88 ILE A CA 1
ATOM 676 C C . ILE A 1 88 ? 4.328 -11.984 -11.336 1 97.62 88 ILE A C 1
ATOM 678 O O . ILE A 1 88 ? 3.238 -12 -11.914 1 97.62 88 ILE A O 1
ATOM 682 N N . GLU A 1 89 ? 4.555 -11.312 -10.219 1 97.06 89 GLU A N 1
ATOM 683 C CA . GLU A 1 89 ? 3.572 -10.375 -9.688 1 97.06 89 GLU A CA 1
ATOM 684 C C . GLU A 1 89 ? 3.77 -8.977 -10.266 1 97.06 89 GLU A C 1
ATOM 686 O O . GLU A 1 89 ? 4.875 -8.438 -10.227 1 97.06 89 GLU A O 1
ATOM 691 N N . VAL A 1 90 ? 2.639 -8.422 -10.805 1 95.19 90 VAL A N 1
ATOM 692 C CA . VAL A 1 90 ? 2.658 -7.059 -11.32 1 95.19 90 VAL A CA 1
ATOM 693 C C . VAL A 1 90 ? 2.164 -6.09 -10.25 1 95.19 90 VAL A C 1
ATOM 695 O O . VAL A 1 90 ? 0.967 -6.035 -9.961 1 95.19 90 VAL A O 1
ATOM 698 N N . ILE A 1 91 ? 3.084 -5.336 -9.727 1 87.69 91 ILE A N 1
ATOM 699 C CA . ILE A 1 91 ? 2.725 -4.414 -8.656 1 87.69 91 ILE A CA 1
ATOM 700 C C . ILE A 1 91 ? 3.275 -3.023 -8.961 1 87.69 91 ILE A C 1
ATOM 702 O O . ILE A 1 91 ? 4.258 -2.887 -9.695 1 87.69 91 ILE A O 1
ATOM 706 N N . ASP A 1 92 ? 2.584 -1.914 -8.469 1 83.5 92 ASP A N 1
ATOM 707 C CA . ASP A 1 92 ? 2.986 -0.529 -8.688 1 83.5 92 ASP A CA 1
ATOM 708 C C . ASP A 1 92 ? 4.312 -0.226 -7.996 1 83.5 92 ASP A C 1
ATOM 710 O O . ASP A 1 92 ? 4.379 -0.162 -6.77 1 83.5 92 ASP A O 1
ATOM 714 N N . LYS A 1 93 ? 5.312 0.041 -8.805 1 84.12 93 LYS A N 1
ATOM 715 C CA . LYS A 1 93 ? 6.668 0.216 -8.289 1 84.12 93 LYS A CA 1
ATOM 716 C C . LYS A 1 93 ? 6.836 1.58 -7.629 1 84.12 93 LYS A C 1
ATOM 718 O O . LYS A 1 93 ? 7.82 1.82 -6.93 1 84.12 93 LYS A O 1
ATOM 723 N N . ARG A 1 94 ? 5.906 2.412 -7.844 1 74.56 94 ARG A N 1
ATOM 724 C CA . ARG A 1 94 ? 5.984 3.723 -7.207 1 74.56 94 ARG A CA 1
ATOM 725 C C . ARG A 1 94 ? 5.77 3.613 -5.699 1 74.56 94 ARG A C 1
ATOM 727 O O . ARG A 1 94 ? 6.395 4.336 -4.922 1 74.56 94 ARG A O 1
ATOM 734 N N . HIS A 1 95 ? 4.93 2.615 -5.375 1 75.12 95 HIS A N 1
ATOM 735 C CA . HIS A 1 95 ? 4.488 2.541 -3.984 1 75.12 95 HIS A CA 1
ATOM 736 C C . HIS A 1 95 ? 5.07 1.318 -3.285 1 75.12 95 HIS A C 1
ATOM 738 O O . HIS A 1 95 ? 5.152 1.283 -2.055 1 75.12 95 HIS A O 1
ATOM 744 N N . PHE A 1 96 ? 5.465 0.351 -4.129 1 84.38 96 PHE A N 1
ATOM 745 C CA . PHE A 1 96 ? 5.938 -0.896 -3.537 1 84.38 96 PHE A CA 1
ATOM 746 C C . PHE A 1 96 ? 7.371 -1.189 -3.967 1 84.38 96 PHE A C 1
ATOM 748 O O . PHE A 1 96 ? 7.773 -0.842 -5.078 1 84.38 96 PHE A O 1
ATOM 755 N N . GLU A 1 97 ? 8.062 -1.863 -3.049 1 86.5 97 GLU A N 1
ATOM 756 C CA . GLU A 1 97 ? 9.352 -2.455 -3.416 1 86.5 97 GLU A CA 1
ATOM 757 C C . GLU A 1 97 ? 9.164 -3.637 -4.363 1 86.5 97 GLU A C 1
ATOM 759 O O . GLU A 1 97 ? 8.039 -4.109 -4.559 1 86.5 97 GLU A O 1
ATOM 764 N N . LYS A 1 98 ? 10.297 -4.012 -4.934 1 91.62 98 LYS A N 1
ATOM 765 C CA . LYS A 1 98 ? 10.258 -5.23 -5.742 1 91.62 98 LYS A CA 1
ATOM 766 C C . LYS A 1 98 ? 9.727 -6.41 -4.93 1 91.62 98 LYS A C 1
ATOM 768 O O . LYS A 1 98 ? 10.164 -6.641 -3.803 1 91.62 98 LYS A O 1
ATOM 773 N N . PRO A 1 99 ? 8.766 -7.133 -5.547 1 94.31 99 PRO A N 1
ATOM 774 C CA . PRO A 1 99 ? 8.234 -8.281 -4.812 1 94.31 99 PRO A CA 1
ATOM 775 C C . PRO A 1 99 ? 9.312 -9.312 -4.469 1 94.31 99 PRO A C 1
ATOM 777 O O . PRO A 1 99 ? 10.219 -9.555 -5.273 1 94.31 99 PRO A O 1
ATOM 780 N N . LYS A 1 100 ? 9.211 -9.875 -3.275 1 92.69 100 LYS A N 1
ATOM 781 C CA . LYS A 1 100 ? 10.07 -10.977 -2.854 1 92.69 100 LYS A CA 1
ATOM 782 C C . LYS A 1 100 ? 9.328 -12.305 -2.91 1 92.69 100 LYS A C 1
ATOM 784 O O . LYS A 1 100 ? 8.25 -12.445 -2.338 1 92.69 100 LYS A O 1
ATOM 789 N N . TYR A 1 101 ? 9.938 -13.242 -3.635 1 94 101 TYR A N 1
ATOM 790 C CA . TYR A 1 101 ? 9.375 -14.578 -3.732 1 94 101 TYR A CA 1
ATOM 791 C C . TYR A 1 101 ? 10.016 -15.516 -2.715 1 94 101 TYR A C 1
ATOM 793 O O . TYR A 1 101 ? 11.242 -15.68 -2.697 1 94 101 TYR A O 1
ATOM 801 N N . ILE A 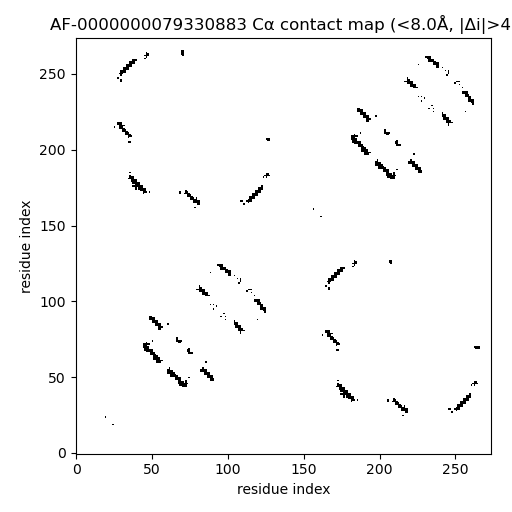1 102 ? 9.07 -16.062 -1.876 1 88.38 102 ILE A N 1
ATOM 802 C CA . ILE A 1 102 ? 9.641 -17 -0.914 1 88.38 102 ILE A CA 1
ATOM 803 C C . ILE A 1 102 ? 10.195 -18.219 -1.647 1 88.38 102 ILE A C 1
ATOM 805 O O . ILE A 1 102 ? 9.469 -18.906 -2.365 1 88.38 102 ILE A O 1
ATOM 809 N N . ASN A 1 103 ? 11.461 -18.5 -1.437 1 85.5 103 ASN A N 1
ATOM 810 C CA . ASN A 1 103 ? 12.273 -19.516 -2.104 1 85.5 103 ASN A CA 1
ATOM 811 C C . ASN A 1 103 ? 12.609 -19.109 -3.535 1 85.5 103 ASN A C 1
ATOM 813 O O . ASN A 1 103 ? 13.734 -18.703 -3.818 1 85.5 103 ASN A O 1
ATOM 817 N N . TRP A 1 104 ? 11.633 -19.109 -4.535 1 89.94 104 TRP A N 1
ATOM 818 C CA . TRP A 1 104 ? 11.875 -18.797 -5.938 1 89.94 104 TRP A CA 1
ATOM 819 C C . TRP A 1 104 ? 10.57 -18.562 -6.684 1 89.94 104 TRP A C 1
ATOM 821 O O . TRP A 1 104 ? 9.492 -18.891 -6.176 1 89.94 104 TRP A O 1
ATOM 831 N N . ASN A 1 105 ? 10.773 -17.875 -7.816 1 96.06 105 ASN A N 1
ATOM 832 C CA . ASN A 1 105 ? 9.547 -17.578 -8.547 1 96.06 105 ASN A CA 1
ATOM 833 C C . ASN A 1 105 ? 9.281 -18.609 -9.641 1 96.06 105 ASN A C 1
ATOM 835 O O . ASN A 1 105 ? 8.344 -18.453 -10.422 1 96.06 105 ASN A O 1
ATOM 839 N N . GLU A 1 106 ? 10.18 -19.656 -9.734 1 95.56 106 GLU A N 1
ATOM 840 C CA . GLU A 1 106 ? 9.945 -20.734 -10.695 1 95.56 106 GLU A CA 1
ATOM 841 C C . GLU A 1 106 ? 9.477 -22 -9.992 1 95.56 106 GLU A C 1
ATOM 843 O O . GLU A 1 106 ? 9.953 -22.328 -8.898 1 95.56 106 GLU A O 1
ATOM 848 N N . ILE A 1 107 ? 8.492 -22.719 -10.664 1 95.31 107 ILE A N 1
ATOM 849 C CA . ILE A 1 107 ? 7.965 -23.969 -10.109 1 95.31 107 ILE A CA 1
ATOM 850 C C . ILE A 1 107 ? 7.875 -25.031 -11.195 1 95.31 107 ILE A C 1
ATOM 852 O O . ILE A 1 107 ? 7.777 -24.703 -12.383 1 95.31 107 ILE A O 1
ATOM 856 N N . ILE A 1 108 ? 8 -26.25 -10.789 1 94.06 108 ILE A N 1
ATOM 857 C CA . ILE A 1 108 ? 7.859 -27.391 -11.695 1 94.06 108 ILE A CA 1
ATOM 858 C C . ILE A 1 108 ? 6.555 -28.125 -11.398 1 94.06 108 ILE A C 1
ATOM 860 O O . ILE A 1 108 ? 6.266 -28.438 -10.242 1 94.06 108 ILE A O 1
ATOM 864 N N . ILE A 1 109 ? 5.777 -28.281 -12.414 1 95.94 109 ILE A N 1
ATOM 865 C CA . ILE A 1 109 ? 4.594 -29.141 -12.32 1 95.94 109 ILE A CA 1
ATOM 866 C C . ILE A 1 109 ? 4.871 -30.484 -12.977 1 95.94 109 ILE A C 1
ATOM 868 O O . ILE A 1 109 ? 5.199 -30.547 -14.164 1 95.94 109 ILE A O 1
ATOM 872 N N . ASP A 1 110 ? 4.855 -31.531 -12.133 1 94.25 110 ASP A N 1
ATOM 873 C CA . ASP A 1 110 ? 4.977 -32.906 -12.625 1 94.25 110 ASP A CA 1
ATOM 874 C C . ASP A 1 110 ? 4.117 -33.844 -11.805 1 94.25 110 ASP A C 1
ATOM 876 O O . ASP A 1 110 ? 3.273 -33.438 -11.016 1 94.25 110 ASP A O 1
ATOM 880 N N . SER A 1 111 ? 4.23 -35.188 -12.102 1 92 111 SER A N 1
ATOM 881 C CA . SER A 1 111 ? 3.35 -36.156 -11.492 1 92 111 SER A CA 1
ATOM 882 C C . SER A 1 111 ? 3.49 -36.156 -9.977 1 92 111 SER A C 1
ATOM 884 O O . SER A 1 111 ? 2.547 -36.5 -9.258 1 92 111 SER A O 1
ATOM 886 N N . VAL A 1 112 ? 4.605 -35.781 -9.438 1 91.12 112 VAL A N 1
ATOM 887 C CA . VAL A 1 112 ? 4.875 -35.812 -8 1 91.12 112 VAL A CA 1
ATOM 888 C C . VAL A 1 112 ? 4.586 -34.469 -7.383 1 91.12 112 VAL A C 1
ATOM 890 O O . VAL A 1 112 ? 4.219 -34.375 -6.211 1 91.12 112 VAL A O 1
ATOM 893 N N . ASN A 1 113 ? 4.824 -33.406 -8.18 1 91.62 113 ASN A N 1
ATOM 894 C CA . ASN A 1 113 ? 4.617 -32.031 -7.762 1 91.62 113 ASN A CA 1
ATOM 895 C C . ASN A 1 113 ? 3.422 -31.406 -8.469 1 91.62 113 ASN A C 1
ATOM 897 O O . ASN A 1 113 ? 3.562 -30.375 -9.141 1 91.62 113 ASN A O 1
ATOM 901 N N . ARG A 1 114 ? 2.223 -31.891 -8.227 1 93.31 114 ARG A N 1
ATOM 902 C CA . ARG A 1 114 ? 1.042 -31.453 -8.961 1 93.31 114 ARG A CA 1
ATOM 903 C C . ARG A 1 114 ? 0.414 -30.219 -8.305 1 93.31 114 ARG A C 1
ATOM 905 O O . ARG A 1 114 ? -0.233 -29.422 -8.977 1 93.31 114 ARG A O 1
ATOM 912 N N . ASN A 1 115 ? 0.47 -30.203 -7.012 1 92.69 115 ASN A N 1
ATOM 913 C CA . ASN A 1 115 ? -0.065 -29.078 -6.246 1 92.69 115 ASN A CA 1
ATOM 914 C C . ASN A 1 115 ? 1.05 -28.203 -5.668 1 92.69 115 ASN A C 1
ATOM 916 O O . ASN A 1 115 ? 1.784 -28.641 -4.781 1 92.69 115 ASN A O 1
ATOM 920 N N . GLN A 1 116 ? 1.235 -26.984 -6.215 1 94.25 116 GLN A N 1
ATOM 921 C CA . GLN A 1 116 ? 2.312 -26.078 -5.805 1 94.25 116 GLN A CA 1
ATOM 922 C C . GLN A 1 116 ? 1.759 -24.812 -5.176 1 94.25 116 GLN A C 1
ATOM 924 O O . GLN A 1 116 ? 0.71 -24.312 -5.594 1 94.25 116 GLN A O 1
ATOM 929 N N . ARG A 1 117 ? 2.428 -24.344 -4.195 1 94.12 117 ARG A N 1
ATOM 930 C CA . ARG A 1 117 ? 2.113 -23.078 -3.543 1 94.12 117 ARG A CA 1
ATOM 931 C C . ARG A 1 117 ? 3.314 -22.141 -3.561 1 94.12 117 ARG A C 1
ATOM 933 O O . ARG A 1 117 ? 4.457 -22.594 -3.42 1 94.12 117 ARG A O 1
ATOM 940 N N . LEU A 1 118 ? 3.055 -20.922 -3.793 1 95.88 118 LEU A N 1
ATOM 941 C CA . LEU A 1 118 ? 4.082 -19.875 -3.805 1 95.88 118 LEU A CA 1
ATOM 942 C C . LEU A 1 118 ? 3.609 -18.641 -3.059 1 95.88 118 LEU A C 1
ATOM 944 O O . LEU A 1 118 ? 2.477 -18.188 -3.248 1 95.88 118 LEU A O 1
ATOM 948 N N . MET A 1 119 ? 4.391 -18.141 -2.18 1 92.75 119 MET A N 1
ATOM 949 C CA . MET A 1 119 ? 4.07 -16.906 -1.465 1 92.75 119 MET A CA 1
ATOM 950 C C . MET A 1 119 ? 4.941 -15.758 -1.953 1 92.75 119 MET A C 1
ATOM 952 O O . MET A 1 119 ? 6.148 -15.914 -2.127 1 92.75 119 MET A O 1
ATOM 956 N N . ILE A 1 120 ? 4.301 -14.695 -2.215 1 94.5 120 ILE A N 1
ATOM 957 C CA . ILE A 1 120 ? 4.973 -13.461 -2.602 1 94.5 120 ILE A CA 1
ATOM 958 C C . ILE A 1 120 ? 4.82 -12.422 -1.494 1 94.5 120 ILE A C 1
ATOM 960 O O . ILE A 1 120 ? 3.705 -12.148 -1.038 1 94.5 120 ILE A O 1
ATOM 964 N N . VAL A 1 121 ? 5.902 -11.836 -1.088 1 89.5 121 VAL A N 1
ATOM 965 C CA . VAL A 1 121 ? 5.91 -10.82 -0.037 1 89.5 121 VAL A CA 1
ATOM 966 C C . VAL A 1 121 ? 6.203 -9.453 -0.643 1 89.5 121 VAL A C 1
ATOM 968 O O . VAL A 1 121 ? 7.191 -9.281 -1.36 1 89.5 121 VAL A O 1
ATOM 971 N N . ASN A 1 122 ? 5.312 -8.492 -0.343 1 87.94 122 ASN A N 1
ATOM 972 C CA . ASN A 1 122 ? 5.473 -7.113 -0.8 1 87.94 122 ASN A CA 1
ATOM 973 C C . ASN A 1 122 ? 5.742 -6.16 0.363 1 87.94 122 ASN A C 1
ATOM 975 O O . ASN A 1 122 ? 5.363 -6.445 1.501 1 87.94 122 ASN A O 1
ATOM 979 N N . LYS A 1 123 ? 6.438 -5.074 0.02 1 82.69 123 LYS A N 1
ATOM 980 C CA . LYS A 1 123 ? 6.727 -4.008 0.975 1 82.69 123 LYS A CA 1
ATOM 981 C C . LYS A 1 123 ? 6.477 -2.635 0.356 1 82.69 123 LYS A C 1
ATOM 983 O O . LYS A 1 123 ? 6.812 -2.404 -0.807 1 82.69 123 LYS A O 1
ATOM 988 N N . ILE A 1 124 ? 5.93 -1.77 1.069 1 77.69 124 ILE A N 1
ATOM 989 C CA . ILE A 1 124 ? 5.773 -0.39 0.619 1 77.69 124 ILE A CA 1
ATOM 990 C C . ILE A 1 124 ? 7.133 0.307 0.612 1 77.69 124 ILE A C 1
ATOM 992 O O . ILE A 1 124 ? 7.941 0.119 1.526 1 77.69 124 ILE A O 1
ATOM 996 N N . LYS A 1 125 ? 7.379 1.048 -0.533 1 73.56 125 LYS A N 1
ATOM 997 C CA . LYS A 1 125 ? 8.633 1.787 -0.642 1 73.56 125 LYS A CA 1
ATOM 998 C C . LYS A 1 125 ? 8.711 2.9 0.4 1 73.56 125 LYS A C 1
ATOM 1000 O O . LYS A 1 125 ? 7.715 3.574 0.667 1 73.56 125 LYS A O 1
ATOM 1005 N N . ARG A 1 126 ? 9.891 2.871 1.114 1 64.19 126 ARG A N 1
ATOM 1006 C CA . ARG A 1 126 ? 10.203 4.02 1.956 1 64.19 126 ARG A CA 1
ATOM 1007 C C . ARG A 1 126 ? 10.891 5.117 1.151 1 64.19 126 ARG A C 1
ATOM 1009 O O . ARG A 1 126 ? 11.891 4.859 0.474 1 64.19 126 ARG A O 1
ATOM 1016 N N . PHE A 1 127 ? 10.305 5.949 0.229 1 53.06 127 PHE A N 1
ATOM 1017 C CA . PHE A 1 127 ? 11.008 6.949 -0.568 1 53.06 127 PHE A CA 1
ATOM 1018 C C . PHE A 1 127 ? 12.109 7.617 0.247 1 53.06 127 PHE A C 1
ATOM 1020 O O . PHE A 1 127 ? 11.828 8.305 1.23 1 53.06 127 PHE A O 1
ATOM 1027 N N . VAL A 1 128 ? 13.109 7.062 0.635 1 46.28 128 VAL A N 1
ATOM 1028 C CA . VAL A 1 128 ? 14.273 7.863 1.009 1 46.28 128 VAL A CA 1
ATOM 1029 C C . VAL A 1 128 ? 14.688 8.75 -0.161 1 46.28 128 VAL A C 1
ATOM 1031 O O . VAL A 1 128 ? 14.5 8.383 -1.324 1 46.28 128 VAL A O 1
ATOM 1034 N N . SER A 1 129 ? 14.68 10.117 -0.066 1 40.06 129 SER A N 1
ATOM 1035 C CA . SER A 1 129 ? 15.43 11.008 -0.944 1 40.06 129 SER A CA 1
ATOM 1036 C C . SER A 1 129 ? 16.688 10.328 -1.471 1 40.06 129 SER A C 1
ATOM 1038 O O . SER A 1 129 ? 17.609 10.047 -0.706 1 40.06 129 SER A O 1
ATOM 1040 N N . GLN A 1 130 ? 16.734 9.25 -2.08 1 39.28 130 GLN A N 1
ATOM 1041 C CA . GLN A 1 130 ? 18.031 9.016 -2.715 1 39.28 130 GLN A CA 1
ATOM 1042 C C . GLN A 1 130 ? 18.453 10.211 -3.561 1 39.28 130 GLN A C 1
ATOM 1044 O O . GLN A 1 130 ? 17.828 10.516 -4.574 1 39.28 130 GLN A O 1
ATOM 1049 N N . ASN A 1 131 ? 18.859 11.344 -3.014 1 36.22 131 ASN A N 1
ATOM 1050 C CA . ASN A 1 131 ? 19.828 12.242 -3.627 1 36.22 131 ASN A CA 1
ATOM 1051 C C . ASN A 1 131 ? 20.906 11.469 -4.387 1 36.22 131 ASN A C 1
ATOM 1053 O O . ASN A 1 131 ? 21.875 10.984 -3.787 1 36.22 131 ASN A O 1
ATOM 1057 N N . LYS A 1 132 ? 20.766 10.641 -5.27 1 36.03 132 LYS A N 1
ATOM 1058 C CA . LYS A 1 132 ? 21.875 10.555 -6.211 1 36.03 132 LYS A CA 1
ATOM 1059 C C . LYS A 1 132 ? 22.203 11.93 -6.793 1 36.03 132 LYS A C 1
ATOM 1061 O O . LYS A 1 132 ? 21.484 12.43 -7.656 1 36.03 132 LYS A O 1
ATOM 1066 N N . HIS A 1 133 ? 22.484 13.016 -6.012 1 33.47 133 HIS A N 1
ATOM 1067 C CA . HIS A 1 133 ? 23.484 13.969 -6.477 1 33.47 133 HIS A CA 1
ATOM 1068 C C . HIS A 1 133 ? 24.688 13.258 -7.07 1 33.47 133 HIS A C 1
ATOM 1070 O O . HIS A 1 133 ? 25.484 12.664 -6.336 1 33.47 133 HIS A O 1
ATOM 1076 N N . LYS A 1 134 ? 24.703 12.5 -8.062 1 33.03 134 LYS A N 1
ATOM 1077 C CA . LYS A 1 134 ? 25.922 12.531 -8.875 1 33.03 134 LYS A CA 1
ATOM 1078 C C . LYS A 1 134 ? 26.469 13.953 -8.977 1 33.03 134 LYS A C 1
ATOM 1080 O O . LYS A 1 134 ? 25.719 14.914 -9.125 1 33.03 134 LYS A O 1
ATOM 1085 N N . ASN A 1 135 ? 27.812 14.211 -8.508 1 29.98 135 ASN A N 1
ATOM 1086 C CA . ASN A 1 135 ? 28.859 15.219 -8.742 1 29.98 135 ASN A CA 1
ATOM 1087 C C . ASN A 1 135 ? 28.844 15.711 -10.188 1 29.98 135 ASN A C 1
ATOM 1089 O O . ASN A 1 135 ? 29.094 14.938 -11.117 1 29.98 135 ASN A O 1
ATOM 1093 N N . CYS A 1 136 ? 28.062 16.453 -10.719 1 27.59 136 CYS A N 1
ATOM 1094 C CA . CYS A 1 136 ? 28.562 17.297 -11.797 1 27.59 136 CYS A CA 1
ATOM 1095 C C . CYS A 1 136 ? 29.859 17.984 -11.398 1 27.59 136 CYS A C 1
ATOM 1097 O O . CYS A 1 136 ? 29.844 18.922 -10.602 1 27.59 136 CYS A O 1
ATOM 1099 N N . ILE A 1 137 ? 30.859 17.188 -10.953 1 23.42 137 ILE A N 1
ATOM 1100 C CA . ILE A 1 137 ? 32.094 17.812 -11.398 1 23.42 137 ILE A CA 1
ATOM 1101 C C . ILE A 1 137 ? 32.156 17.812 -12.922 1 23.42 137 ILE A C 1
ATOM 1103 O O . ILE A 1 137 ? 31.781 16.828 -13.562 1 23.42 137 ILE A O 1
ATOM 1107 N N . MET B 1 1 ? -16.062 -84 -55.281 1 27.88 1 MET B N 1
ATOM 1108 C CA . MET B 1 1 ? -16.062 -83.375 -53.938 1 27.88 1 MET B CA 1
ATOM 1109 C C . MET B 1 1 ? -15.391 -82 -54 1 27.88 1 MET B C 1
ATOM 1111 O O . MET B 1 1 ? -14.164 -81.875 -54.031 1 27.88 1 MET B O 1
ATOM 1115 N N . ASP B 1 2 ? -15.906 -81.062 -54.781 1 26.38 2 ASP B N 1
ATOM 1116 C CA . ASP B 1 2 ? -15.367 -79.75 -55.031 1 26.38 2 ASP B CA 1
ATOM 1117 C C . ASP B 1 2 ? -15.523 -78.812 -53.812 1 26.38 2 ASP B C 1
ATOM 1119 O O . ASP B 1 2 ? -16.641 -78.562 -53.375 1 26.38 2 ASP B O 1
ATOM 1123 N N . ALA B 1 3 ? -14.547 -78.938 -52.844 1 31.72 3 ALA B N 1
ATOM 1124 C CA . ALA B 1 3 ? -14.469 -78.312 -51.531 1 31.72 3 ALA B CA 1
ATOM 1125 C C . ALA B 1 3 ? -14.398 -76.812 -51.625 1 31.72 3 ALA B C 1
ATOM 1127 O O . ALA B 1 3 ? -13.422 -76.25 -52.156 1 31.72 3 ALA B O 1
ATOM 1128 N N . ASN B 1 4 ? -15.523 -76.188 -52.031 1 32.69 4 ASN B N 1
ATOM 1129 C CA . ASN B 1 4 ? -15.586 -74.75 -52.094 1 32.69 4 ASN B CA 1
ATOM 1130 C C . ASN B 1 4 ? -15.078 -74.062 -50.812 1 32.69 4 ASN B C 1
ATOM 1132 O O . ASN B 1 4 ? -15.617 -74.312 -49.75 1 32.69 4 ASN B O 1
ATOM 1136 N N . ILE B 1 5 ? -13.852 -73.562 -50.719 1 37.72 5 ILE B N 1
ATOM 1137 C CA . ILE B 1 5 ? -13.078 -72.875 -49.688 1 37.72 5 ILE B CA 1
ATOM 1138 C C . ILE B 1 5 ? -13.773 -71.625 -49.281 1 37.72 5 ILE B C 1
ATOM 1140 O O . ILE B 1 5 ? -14.086 -70.75 -50.156 1 37.72 5 ILE B O 1
ATOM 1144 N N . SER B 1 6 ? -14.508 -71.5 -48.219 1 32.84 6 SER B N 1
ATOM 1145 C CA . SER B 1 6 ? -15.18 -70.438 -47.5 1 32.84 6 SER B CA 1
ATOM 1146 C C . SER B 1 6 ? -14.227 -69.25 -47.25 1 32.84 6 SER B C 1
ATOM 1148 O O . SER B 1 6 ? -13.125 -69.438 -46.719 1 32.84 6 SER B O 1
ATOM 1150 N N . LYS B 1 7 ? -14.203 -68.188 -48.062 1 35.91 7 LYS B N 1
ATOM 1151 C CA . LYS B 1 7 ? -13.531 -66.875 -47.969 1 35.91 7 LYS B CA 1
ATOM 1152 C C . LYS B 1 7 ? -13.703 -66.312 -46.562 1 35.91 7 LYS B C 1
ATOM 1154 O O . LYS B 1 7 ? -14.828 -66.062 -46.094 1 35.91 7 LYS B O 1
ATOM 1159 N N . ALA B 1 8 ? -12.812 -66.625 -45.594 1 31.05 8 ALA B N 1
ATOM 1160 C CA . ALA B 1 8 ? -12.711 -66 -44.25 1 31.05 8 ALA B CA 1
ATOM 1161 C C . ALA B 1 8 ? -12.656 -64.5 -44.344 1 31.05 8 ALA B C 1
ATOM 1163 O O . ALA B 1 8 ? -11.82 -63.938 -45.062 1 31.05 8 ALA B O 1
ATOM 1164 N N . ASP B 1 9 ? -13.766 -63.781 -44.406 1 35.56 9 ASP B N 1
ATOM 1165 C CA . ASP B 1 9 ? -13.883 -62.312 -44.281 1 35.56 9 ASP B CA 1
ATOM 1166 C C . ASP B 1 9 ? -13.062 -61.781 -43.125 1 35.56 9 ASP B C 1
ATOM 1168 O O . ASP B 1 9 ? -13.258 -62.219 -41.969 1 35.56 9 ASP B O 1
ATOM 1172 N N . ASN B 1 10 ? -11.82 -61.406 -43.344 1 34.31 10 ASN B N 1
ATOM 1173 C CA . ASN B 1 10 ? -10.93 -60.656 -42.438 1 34.31 10 ASN B CA 1
ATOM 1174 C C . ASN B 1 10 ? -11.617 -59.438 -41.844 1 34.31 10 ASN B C 1
ATOM 1176 O O . ASN B 1 10 ? -11.844 -58.469 -42.531 1 34.31 10 ASN B O 1
ATOM 1180 N N . LYS B 1 11 ? -12.531 -59.562 -40.875 1 35.5 11 LYS B N 1
ATOM 1181 C CA . LYS B 1 11 ? -13.07 -58.469 -40.094 1 35.5 11 LYS B CA 1
ATOM 1182 C C . LYS B 1 11 ? -11.945 -57.625 -39.469 1 35.5 11 LYS B C 1
ATOM 1184 O O . LYS B 1 11 ? -11.148 -58.125 -38.688 1 35.5 11 LYS B O 1
ATOM 1189 N N . TYR B 1 12 ? -11.414 -56.625 -40.25 1 37.69 12 TYR B N 1
ATOM 1190 C CA . TYR B 1 12 ? -10.625 -55.531 -39.688 1 37.69 12 TYR B CA 1
ATOM 1191 C C . TYR B 1 12 ? -11.219 -55.062 -38.375 1 37.69 12 TYR B C 1
ATOM 1193 O O . TYR B 1 12 ? -12.398 -54.719 -38.312 1 37.69 12 TYR B O 1
ATOM 1201 N N . ILE B 1 13 ? -11.055 -55.688 -37.188 1 36.81 13 ILE B N 1
ATOM 1202 C CA . ILE B 1 13 ? -11.328 -55.125 -35.875 1 36.81 13 ILE B CA 1
ATOM 1203 C C . ILE B 1 13 ? -10.75 -53.719 -35.781 1 36.81 13 ILE B C 1
ATOM 1205 O O . ILE B 1 13 ? -9.531 -53.562 -35.844 1 36.81 13 ILE B O 1
ATOM 1209 N N . ASP B 1 14 ? -11.422 -52.688 -36.406 1 35.44 14 ASP B N 1
ATOM 1210 C CA . ASP B 1 14 ? -11.141 -51.281 -36.062 1 35.44 14 ASP B CA 1
ATOM 1211 C C . ASP B 1 14 ? -10.977 -51.125 -34.531 1 35.44 14 ASP B C 1
ATOM 1213 O O . ASP B 1 14 ? -11.914 -51.375 -33.781 1 35.44 14 ASP B O 1
ATOM 1217 N N . ASN B 1 15 ? -9.867 -51.531 -33.969 1 36.62 15 ASN B N 1
ATOM 1218 C CA . ASN B 1 15 ? -9.5 -51.094 -32.625 1 36.62 15 ASN B CA 1
ATOM 1219 C C . ASN B 1 15 ? -9.859 -49.656 -32.375 1 36.62 15 ASN B C 1
ATOM 1221 O O . ASN B 1 15 ? -9.18 -48.75 -32.844 1 36.62 15 ASN B O 1
ATOM 1225 N N . VAL B 1 16 ? -11.148 -49.25 -32.406 1 41.38 16 VAL B N 1
ATOM 1226 C CA . VAL B 1 16 ? -11.578 -47.969 -31.891 1 41.38 16 VAL B CA 1
ATOM 1227 C C . VAL B 1 16 ? -10.836 -47.656 -30.594 1 41.38 16 VAL B C 1
ATOM 1229 O O . VAL B 1 16 ? -10.992 -48.375 -29.594 1 41.38 16 VAL B O 1
ATOM 1232 N N . LYS B 1 17 ? -9.555 -47.219 -30.672 1 45.34 17 LYS B N 1
ATOM 1233 C CA . LYS B 1 17 ? -8.969 -46.562 -29.516 1 45.34 17 LYS B CA 1
ATOM 1234 C C . LYS B 1 17 ? -10.008 -45.75 -28.75 1 45.34 17 LYS B C 1
ATOM 1236 O O . LYS B 1 17 ? -10.727 -44.938 -29.328 1 45.34 17 LYS B O 1
ATOM 1241 N N . ALA B 1 18 ? -10.461 -46.312 -27.656 1 49.38 18 ALA B N 1
ATOM 1242 C CA . ALA B 1 18 ? -11.32 -45.594 -26.719 1 49.38 18 ALA B CA 1
ATOM 1243 C C . ALA B 1 18 ? -10.875 -44.125 -26.578 1 49.38 18 ALA B C 1
ATOM 1245 O O . ALA B 1 18 ? -9.68 -43.844 -26.516 1 49.38 18 ALA B O 1
ATOM 1246 N N . PRO B 1 19 ? -11.703 -43.125 -26.953 1 44.31 19 PRO B N 1
ATOM 1247 C CA . PRO B 1 19 ? -11.32 -41.75 -26.641 1 44.31 19 PRO B CA 1
ATOM 1248 C C . PRO B 1 19 ? -10.648 -41.625 -25.281 1 44.31 19 PRO B C 1
ATOM 1250 O O . PRO B 1 19 ? -11.125 -42.188 -24.281 1 44.31 19 PRO B O 1
ATOM 1253 N N . ILE B 1 20 ? -9.328 -41.688 -25.109 1 46.47 20 ILE B N 1
ATOM 1254 C CA . ILE B 1 20 ? -8.742 -41.188 -23.859 1 46.47 20 ILE B CA 1
ATOM 1255 C C . ILE B 1 20 ? -9.664 -40.156 -23.219 1 46.47 20 ILE B C 1
ATOM 1257 O O . ILE B 1 20 ? -9.922 -39.094 -23.797 1 46.47 20 ILE B O 1
ATOM 1261 N N . SER B 1 21 ? -10.773 -40.531 -22.547 1 44.97 21 SER B N 1
ATOM 1262 C CA . SER B 1 21 ? -11.781 -39.719 -21.906 1 44.97 21 SER B CA 1
ATOM 1263 C C . SER B 1 21 ? -11.164 -38.438 -21.312 1 44.97 21 SER B C 1
ATOM 1265 O O . SER B 1 21 ? -10.039 -38.5 -20.797 1 44.97 21 SER B O 1
ATOM 1267 N N . GLU B 1 22 ? -11.469 -37.281 -21.812 1 50.81 22 GLU B N 1
ATOM 1268 C CA . GLU B 1 22 ? -11.203 -35.969 -21.25 1 50.81 22 GLU B CA 1
ATOM 1269 C C . GLU B 1 22 ? -11.086 -36.031 -19.719 1 50.81 22 GLU B C 1
ATOM 1271 O O . GLU B 1 22 ? -10.555 -35.094 -19.094 1 50.81 22 GLU B O 1
ATOM 1276 N N . GLU B 1 23 ? -11.773 -36.969 -19.172 1 52.28 23 GLU B N 1
ATOM 1277 C CA . GLU B 1 23 ? -11.742 -37.094 -17.719 1 52.28 23 GLU B CA 1
ATOM 1278 C C . GLU B 1 23 ? -10.359 -37.531 -17.234 1 52.28 23 GLU B C 1
ATOM 1280 O O . GLU B 1 23 ? -9.953 -37.188 -16.125 1 52.28 23 GLU B O 1
ATOM 1285 N N . ASP B 1 24 ? -9.719 -38.375 -17.969 1 52.44 24 ASP B N 1
ATOM 1286 C CA . ASP B 1 24 ? -8.438 -38.875 -17.516 1 52.44 24 ASP B CA 1
ATOM 1287 C C . ASP B 1 24 ? -7.367 -37.781 -17.516 1 52.44 24 ASP B C 1
ATOM 1289 O O . ASP B 1 24 ? -6.406 -37.844 -16.75 1 52.44 24 ASP B O 1
ATOM 1293 N N . ASN B 1 25 ? -7.434 -36.844 -18.453 1 53.84 25 ASN B N 1
ATOM 1294 C CA . ASN B 1 25 ? -6.426 -35.812 -18.578 1 53.84 25 ASN B CA 1
ATOM 1295 C C . ASN B 1 25 ? -6.516 -34.781 -17.453 1 53.84 25 ASN B C 1
ATOM 1297 O O . ASN B 1 25 ? -5.602 -34 -17.25 1 53.84 25 ASN B O 1
ATOM 1301 N N . LYS B 1 26 ? -7.777 -34.594 -16.969 1 56.16 26 LYS B N 1
ATOM 1302 C CA . LYS B 1 26 ? -7.957 -33.656 -15.859 1 56.16 26 LYS B CA 1
ATOM 1303 C C . LYS B 1 26 ? -7.125 -34.094 -14.648 1 56.16 26 LYS B C 1
ATOM 1305 O O . LYS B 1 26 ? -6.605 -33.219 -13.922 1 56.16 26 LYS B O 1
ATOM 1310 N N . ALA B 1 27 ? -7.039 -35.438 -14.57 1 58.75 27 ALA B N 1
ATOM 1311 C CA . ALA B 1 27 ? -6.34 -36.031 -13.438 1 58.75 27 ALA B CA 1
ATOM 1312 C C . ALA B 1 27 ? -4.84 -35.781 -13.516 1 58.75 27 ALA B C 1
ATOM 1314 O O . ALA B 1 27 ? -4.145 -35.781 -12.5 1 58.75 27 ALA B O 1
ATOM 1315 N N . GLN B 1 28 ? -4.379 -35.312 -14.703 1 76.38 28 GLN B N 1
ATOM 1316 C CA . GLN B 1 28 ? -2.932 -35.188 -14.852 1 76.38 28 GLN B CA 1
ATOM 1317 C C . GLN B 1 28 ? -2.479 -33.719 -14.758 1 76.38 28 GLN B C 1
ATOM 1319 O O . GLN B 1 28 ? -1.297 -33.469 -14.539 1 76.38 28 GLN B O 1
ATOM 1324 N N . ASN B 1 29 ? -3.473 -32.844 -14.625 1 84.75 29 ASN B N 1
ATOM 1325 C CA . ASN B 1 29 ? -3.074 -31.453 -14.625 1 84.75 29 ASN B CA 1
ATOM 1326 C C . ASN B 1 29 ? -2.805 -30.953 -13.211 1 84.75 29 ASN B C 1
ATOM 1328 O O . ASN B 1 29 ? -3.318 -31.516 -12.234 1 84.75 29 ASN B O 1
ATOM 1332 N N . GLY B 1 30 ? -1.829 -30.047 -13.141 1 93.19 30 GLY B N 1
ATOM 1333 C CA . GLY B 1 30 ? -1.421 -29.5 -11.859 1 93.19 30 GLY B CA 1
ATOM 1334 C C . GLY B 1 30 ? -2.156 -28.219 -11.492 1 93.19 30 GLY B C 1
ATOM 1335 O O . GLY B 1 30 ? -2.98 -27.734 -12.266 1 93.19 30 GLY B O 1
ATOM 1336 N N . GLU B 1 31 ? -1.996 -27.812 -10.203 1 94.81 31 GLU B N 1
ATOM 1337 C CA . GLU B 1 31 ? -2.525 -26.562 -9.672 1 94.81 31 GLU B CA 1
ATOM 1338 C C . GLU B 1 31 ? -1.427 -25.734 -9.008 1 94.81 31 GLU B C 1
ATOM 1340 O O . GLU B 1 31 ? -0.574 -26.281 -8.305 1 94.81 31 GLU B O 1
ATOM 1345 N N . ILE B 1 32 ? -1.41 -24.438 -9.312 1 95.69 32 ILE B N 1
ATOM 1346 C CA . ILE B 1 32 ? -0.52 -23.5 -8.656 1 95.69 32 ILE B CA 1
ATOM 1347 C C . ILE B 1 32 ? -1.342 -22.469 -7.875 1 95.69 32 ILE B C 1
ATOM 1349 O O . ILE B 1 32 ? -2.221 -21.812 -8.438 1 95.69 32 ILE B O 1
ATOM 1353 N N . ILE B 1 33 ? -1.182 -22.375 -6.551 1 94.75 33 ILE B N 1
ATOM 1354 C CA . ILE B 1 33 ? -1.797 -21.359 -5.711 1 94.75 33 ILE B CA 1
ATOM 1355 C C . ILE B 1 33 ? -0.747 -20.328 -5.301 1 94.75 33 ILE B C 1
ATOM 1357 O O . ILE B 1 33 ? 0.253 -20.672 -4.664 1 94.75 33 ILE B O 1
ATOM 1361 N N . VAL B 1 34 ? -0.938 -19.094 -5.711 1 95.88 34 VAL B N 1
ATOM 1362 C CA . VAL B 1 34 ? -0.062 -17.984 -5.336 1 95.88 34 VAL B CA 1
ATOM 1363 C C . VAL B 1 34 ? -0.748 -17.125 -4.285 1 95.88 34 VAL B C 1
ATOM 1365 O O . VAL B 1 34 ? -1.897 -16.719 -4.461 1 95.88 34 VAL B O 1
ATOM 1368 N N . THR B 1 35 ? -0.072 -16.906 -3.148 1 93.12 35 THR B N 1
ATOM 1369 C CA . THR B 1 35 ? -0.555 -15.992 -2.115 1 93.12 35 THR B CA 1
ATOM 1370 C C . THR B 1 35 ? 0.314 -14.742 -2.051 1 93.12 35 THR B C 1
ATOM 1372 O O . THR B 1 35 ? 1.534 -14.828 -1.899 1 93.12 35 THR B O 1
ATOM 1375 N N . SER B 1 36 ? -0.302 -13.633 -2.254 1 90.81 36 SER B N 1
ATOM 1376 C CA . SER B 1 36 ? 0.352 -12.336 -2.164 1 90.81 36 SER B CA 1
ATOM 1377 C C . SER B 1 36 ? 0.059 -11.656 -0.829 1 90.81 36 SER B C 1
ATOM 1379 O O . SER B 1 36 ? -1.103 -11.516 -0.442 1 90.81 36 SER B O 1
ATOM 1381 N N . VAL B 1 37 ? 1.197 -11.234 -0.111 1 86.06 37 VAL B N 1
ATOM 1382 C CA . VAL B 1 37 ? 1.017 -10.617 1.201 1 86.06 37 VAL B CA 1
ATOM 1383 C C . VAL B 1 37 ? 1.82 -9.32 1.282 1 86.06 37 VAL B C 1
ATOM 1385 O O . VAL B 1 37 ? 2.748 -9.109 0.499 1 86.06 37 VAL B O 1
ATOM 1388 N N . LEU B 1 38 ? 1.301 -8.445 2.133 1 84.06 38 LEU B N 1
ATOM 1389 C CA . LEU B 1 38 ? 2.008 -7.223 2.496 1 84.06 38 LEU B CA 1
ATOM 1390 C C . LEU B 1 38 ? 2.719 -7.383 3.838 1 84.06 38 LEU B C 1
ATOM 1392 O O . LEU B 1 38 ? 2.092 -7.742 4.836 1 84.06 38 LEU B O 1
ATOM 1396 N N . GLU B 1 39 ? 3.992 -7.336 3.781 1 76.31 39 GLU B N 1
ATOM 1397 C CA . GLU B 1 39 ? 4.75 -7.281 5.027 1 76.31 39 GLU B CA 1
ATOM 1398 C C . GLU B 1 39 ? 4.676 -5.895 5.656 1 76.31 39 GLU B C 1
ATOM 1400 O O . GLU B 1 39 ? 5.074 -4.902 5.039 1 76.31 39 GLU B O 1
ATOM 1405 N N . CYS B 1 40 ? 3.943 -5.809 6.641 1 68.81 40 CYS B N 1
ATOM 1406 C CA . CYS B 1 40 ? 3.814 -4.527 7.328 1 68.81 40 CYS B CA 1
ATOM 1407 C C . CYS B 1 40 ? 4.059 -4.684 8.82 1 68.81 40 CYS B C 1
ATOM 1409 O O . CYS B 1 40 ? 3.719 -5.715 9.406 1 68.81 40 CYS B O 1
ATOM 1411 N N . SER B 1 41 ? 5.035 -3.969 9.281 1 63.97 41 SER B N 1
ATOM 1412 C CA . SER B 1 41 ? 5.109 -3.85 10.734 1 63.97 41 SER B CA 1
ATOM 1413 C C . SER B 1 41 ? 3.957 -3.012 11.281 1 63.97 41 SER B C 1
ATOM 1415 O O . SER B 1 41 ? 3.336 -2.246 10.539 1 63.97 41 SER B O 1
ATOM 1417 N N . GLU B 1 42 ? 3.521 -3.297 12.516 1 61.34 42 GLU B N 1
ATOM 1418 C CA . GLU B 1 42 ? 2.496 -2.461 13.133 1 61.34 42 GLU B CA 1
ATOM 1419 C C . GLU B 1 42 ? 2.803 -0.978 12.938 1 61.34 42 GLU B C 1
ATOM 1421 O O . GLU B 1 42 ? 3.838 -0.487 13.391 1 61.34 42 GLU B O 1
ATOM 1426 N N . ASN B 1 43 ? 1.926 -0.283 12.148 1 64.19 43 ASN B N 1
ATOM 1427 C CA . ASN B 1 43 ? 1.961 1.155 11.906 1 64.19 43 ASN B CA 1
ATOM 1428 C C . ASN B 1 43 ? 3.238 1.569 11.18 1 64.19 43 ASN B C 1
ATOM 1430 O O . ASN B 1 43 ? 4.094 2.242 11.758 1 64.19 43 ASN B O 1
ATOM 1434 N N . GLU B 1 44 ? 3.365 1.068 9.938 1 78.62 44 GLU B N 1
ATOM 1435 C CA . GLU B 1 44 ? 4.5 1.49 9.125 1 78.62 44 GLU B CA 1
ATOM 1436 C C . GLU B 1 44 ? 4.301 2.908 8.594 1 78.62 44 GLU B C 1
ATOM 1438 O O . GLU B 1 44 ? 3.199 3.275 8.18 1 78.62 44 GLU B O 1
ATOM 1443 N N . TYR B 1 45 ? 5.43 3.764 8.805 1 84.31 45 TYR B N 1
ATOM 1444 C CA . TYR B 1 45 ? 5.398 5.125 8.281 1 84.31 45 TYR B CA 1
ATOM 1445 C C . TYR B 1 45 ? 5.297 5.117 6.758 1 84.31 45 TYR B C 1
ATOM 1447 O O . TYR B 1 45 ? 5.938 4.301 6.09 1 84.31 45 TYR B O 1
ATOM 1455 N N . LEU B 1 46 ? 4.367 5.906 6.262 1 85 46 LEU B N 1
ATOM 1456 C CA . LEU B 1 46 ? 4.219 6.035 4.816 1 85 46 LEU B CA 1
ATOM 1457 C C . LEU B 1 46 ? 5.02 7.223 4.293 1 85 46 LEU B C 1
ATOM 1459 O O . LEU B 1 46 ? 4.742 8.367 4.652 1 85 46 LEU B O 1
ATOM 1463 N N . GLN B 1 47 ? 6 6.941 3.551 1 85.88 47 GLN B N 1
ATOM 1464 C CA . GLN B 1 47 ? 6.805 7.961 2.883 1 85.88 47 GLN B CA 1
ATOM 1465 C C . GLN B 1 47 ? 6.25 8.281 1.498 1 85.88 47 GLN B C 1
ATOM 1467 O O . GLN B 1 47 ? 5.73 7.398 0.812 1 85.88 47 GLN B O 1
ATOM 1472 N N . GLY B 1 48 ? 6.34 9.508 1.021 1 88.25 48 GLY B N 1
ATOM 1473 C CA . GLY B 1 48 ? 6.059 9.859 -0.362 1 88.25 48 GLY B CA 1
ATOM 1474 C C . GLY B 1 48 ? 4.602 10.219 -0.602 1 88.25 48 GLY B C 1
ATOM 1475 O O . GLY B 1 48 ? 4.164 10.312 -1.75 1 88.25 48 GLY B O 1
ATOM 1476 N N . VAL B 1 49 ? 3.889 10.367 0.45 1 89.75 49 VAL B N 1
ATOM 1477 C CA . VAL B 1 49 ? 2.473 10.703 0.344 1 89.75 49 VAL B CA 1
ATOM 1478 C C . VAL B 1 49 ? 2.299 12.219 0.365 1 89.75 49 VAL B C 1
ATOM 1480 O O . VAL B 1 49 ? 2.887 12.906 1.203 1 89.75 49 VAL B O 1
ATOM 1483 N N . LYS B 1 50 ? 1.538 12.719 -0.538 1 95.19 50 LYS B N 1
ATOM 1484 C CA . LYS B 1 50 ? 1.281 14.156 -0.589 1 95.19 50 LYS B CA 1
ATOM 1485 C C . LYS B 1 50 ? 0.231 14.562 0.441 1 95.19 50 LYS B C 1
ATOM 1487 O O . LYS B 1 50 ? -0.839 13.961 0.517 1 95.19 50 LYS B O 1
ATOM 1492 N N . ILE B 1 51 ? 0.563 15.602 1.238 1 97.44 51 ILE B N 1
ATOM 1493 C CA . ILE B 1 51 ? -0.337 16.203 2.209 1 97.44 51 ILE B CA 1
ATOM 1494 C C . ILE B 1 51 ? -0.632 17.656 1.804 1 97.44 51 ILE B C 1
ATOM 1496 O O . ILE B 1 51 ? 0.289 18.453 1.605 1 97.44 51 ILE B O 1
ATOM 1500 N N . ASN B 1 52 ? -1.911 17.953 1.655 1 98.44 52 ASN B N 1
ATOM 1501 C CA . ASN B 1 52 ? -2.352 19.312 1.39 1 98.44 52 ASN B CA 1
ATOM 1502 C C . ASN B 1 52 ? -2.781 20.031 2.67 1 98.44 52 ASN B C 1
ATOM 1504 O O . ASN B 1 52 ? -3.5 19.453 3.49 1 98.44 52 ASN B O 1
ATOM 1508 N N . LEU B 1 53 ? -2.328 21.25 2.785 1 98.25 53 LEU B N 1
ATOM 1509 C CA . LEU B 1 53 ? -2.793 22.141 3.854 1 98.25 53 LEU B CA 1
ATOM 1510 C C . LEU B 1 53 ? -3.678 23.25 3.295 1 98.25 53 LEU B C 1
ATOM 1512 O O . LEU B 1 53 ? -3.225 24.062 2.488 1 98.25 53 LEU B O 1
ATOM 1516 N N . TYR B 1 54 ? -4.922 23.234 3.783 1 98 54 TYR B N 1
ATOM 1517 C CA . TYR B 1 54 ? -5.871 24.266 3.383 1 98 54 TYR B CA 1
ATOM 1518 C C . TYR B 1 54 ? -6.168 25.219 4.539 1 98 54 TYR B C 1
ATOM 1520 O O . TYR B 1 54 ? -6.285 24.781 5.688 1 98 54 TYR B O 1
ATOM 1528 N N . LYS B 1 55 ? -6.242 26.453 4.211 1 97.19 55 LYS B N 1
ATOM 1529 C CA . LYS B 1 55 ? -6.766 27.422 5.172 1 97.19 55 LYS B CA 1
ATOM 1530 C C . LYS B 1 55 ? -8.266 27.625 4.98 1 97.19 55 LYS B C 1
ATOM 1532 O O . LYS B 1 55 ? -8.742 27.766 3.854 1 97.19 55 LYS B O 1
ATOM 1537 N N . ILE B 1 56 ? -8.93 27.516 6.098 1 95.5 56 ILE B N 1
ATOM 1538 C CA . ILE B 1 56 ? -10.375 27.703 6.07 1 95.5 56 ILE B CA 1
ATOM 1539 C C . ILE B 1 56 ? -10.719 29.156 6.371 1 95.5 56 ILE B C 1
ATOM 1541 O O . ILE B 1 56 ? -10.555 29.609 7.504 1 95.5 56 ILE B O 1
ATOM 1545 N N . ASN B 1 57 ? -10.891 29.859 5.273 1 86.19 57 ASN B N 1
ATOM 1546 C CA . ASN B 1 57 ? -11.297 31.266 5.402 1 86.19 57 ASN B CA 1
ATOM 1547 C C . ASN B 1 57 ? -12.68 31.5 4.801 1 86.19 57 ASN B C 1
ATOM 1549 O O . ASN B 1 57 ? -12.812 31.656 3.586 1 86.19 57 ASN B O 1
ATOM 1553 N N . GLY B 1 58 ? -13.719 31.359 5.562 1 81.69 58 GLY B N 1
ATOM 1554 C CA . GLY B 1 58 ? -15.047 31.625 5.051 1 81.69 58 GLY B CA 1
ATOM 1555 C C . GLY B 1 58 ? -15.641 30.453 4.293 1 81.69 58 GLY B C 1
ATOM 1556 O O . GLY B 1 58 ? -15.695 29.344 4.812 1 81.69 58 GLY B O 1
ATOM 1557 N N . LEU B 1 59 ? -16.109 30.781 2.828 1 79.06 59 LEU B N 1
ATOM 1558 C CA . LEU B 1 59 ? -16.969 29.844 2.109 1 79.06 59 LEU B CA 1
ATOM 1559 C C . LEU B 1 59 ? -16.156 28.734 1.463 1 79.06 59 LEU B C 1
ATOM 1561 O O . LEU B 1 59 ? -16.641 27.609 1.292 1 79.06 59 LEU B O 1
ATOM 1565 N N . SER B 1 60 ? -14.781 29.109 1.121 1 88.44 60 SER B N 1
ATOM 1566 C CA . SER B 1 60 ? -14.07 28.062 0.397 1 88.44 60 SER B CA 1
ATOM 1567 C C . SER B 1 60 ? -12.664 27.859 0.949 1 88.44 60 SER B C 1
ATOM 1569 O O . SER B 1 60 ? -11.953 28.828 1.213 1 88.44 60 SER B O 1
ATOM 1571 N N . PRO B 1 61 ? -12.297 26.641 1.189 1 93.25 61 PRO B N 1
ATOM 1572 C CA . PRO B 1 61 ? -10.914 26.391 1.594 1 93.25 61 PRO B CA 1
ATOM 1573 C C . PRO B 1 61 ? -9.898 26.781 0.516 1 93.25 61 PRO B C 1
ATOM 1575 O O . PRO B 1 61 ? -10.164 26.594 -0.676 1 93.25 61 PRO B O 1
ATOM 1578 N N . VAL B 1 62 ? -8.82 27.5 0.958 1 95.56 62 VAL B N 1
ATOM 1579 C CA . VAL B 1 62 ? -7.734 27.875 0.056 1 95.56 62 VAL B CA 1
ATOM 1580 C C . VAL B 1 62 ? -6.508 27.016 0.324 1 95.56 62 VAL B C 1
ATOM 1582 O O . VAL B 1 62 ? -6.074 26.875 1.471 1 95.56 62 VAL B O 1
ATOM 1585 N N . LEU B 1 63 ? -5.902 26.422 -0.75 1 97.38 63 LEU B N 1
ATOM 1586 C CA . LEU B 1 63 ? -4.68 25.641 -0.609 1 97.38 63 LEU B CA 1
ATOM 1587 C C . LEU B 1 63 ? -3.504 26.531 -0.224 1 97.38 63 LEU B C 1
ATOM 1589 O O . LEU B 1 63 ? -3.148 27.453 -0.964 1 97.38 63 LEU B O 1
ATOM 1593 N N . VAL B 1 64 ? -2.969 26.312 0.924 1 97.31 64 VAL B N 1
ATOM 1594 C CA . VAL B 1 64 ? -1.81 27.062 1.395 1 97.31 64 VAL B CA 1
ATOM 1595 C C . VAL B 1 64 ? -0.533 26.453 0.819 1 97.31 64 VAL B C 1
ATOM 1597 O O . VAL B 1 64 ? 0.262 27.156 0.184 1 97.31 64 VAL B O 1
ATOM 1600 N N . THR B 1 65 ? -0.262 25.203 1.032 1 97.81 65 THR B N 1
ATOM 1601 C CA . THR B 1 65 ? 0.922 24.5 0.552 1 97.81 65 THR B CA 1
ATOM 1602 C C . THR B 1 65 ? 0.711 22.984 0.599 1 97.81 65 THR B C 1
ATOM 1604 O O . THR B 1 65 ? -0.271 22.516 1.171 1 97.81 65 THR B O 1
ATOM 1607 N N . SER B 1 66 ? 1.563 22.281 -0.181 1 98.12 66 SER B N 1
ATOM 1608 C CA . SER B 1 66 ? 1.628 20.812 -0.15 1 98.12 66 SER B CA 1
ATOM 1609 C C . SER B 1 66 ? 3.023 20.344 0.229 1 98.12 66 SER B C 1
ATOM 1611 O O . SER B 1 66 ? 4.023 20.953 -0.145 1 98.12 66 SER B O 1
ATOM 1613 N N . LYS B 1 67 ? 2.975 19.297 1.009 1 97.44 67 LYS B N 1
ATOM 1614 C CA . LYS B 1 67 ? 4.234 18.641 1.345 1 97.44 67 LYS B CA 1
ATOM 1615 C C . LYS B 1 67 ? 4.133 17.141 1.151 1 97.44 67 LYS B C 1
ATOM 1617 O O . LYS B 1 67 ? 3.039 16.562 1.199 1 97.44 67 LYS B O 1
ATOM 1622 N N . ILE B 1 68 ? 5.332 16.469 0.943 1 94.94 68 ILE B N 1
ATOM 1623 C CA . ILE B 1 68 ? 5.43 15.023 0.819 1 94.94 68 ILE B CA 1
ATOM 1624 C C . ILE B 1 68 ? 6.027 14.43 2.096 1 94.94 68 ILE B C 1
ATOM 1626 O O . ILE B 1 68 ? 6.988 14.977 2.646 1 94.94 68 ILE B O 1
ATOM 1630 N N . THR B 1 69 ? 5.371 13.422 2.562 1 92.94 69 THR B N 1
ATOM 1631 C CA . THR B 1 69 ? 5.891 12.812 3.781 1 92.94 69 THR B CA 1
ATOM 1632 C C . THR B 1 69 ? 7.289 12.25 3.551 1 92.94 69 THR B C 1
ATOM 1634 O O . THR B 1 69 ? 7.582 11.719 2.477 1 92.94 69 THR B O 1
ATOM 1637 N N . ASP B 1 70 ? 8.086 12.383 4.617 1 91.31 70 ASP B N 1
ATOM 1638 C CA . ASP B 1 70 ? 9.469 11.938 4.539 1 91.31 70 ASP B CA 1
ATOM 1639 C C . ASP B 1 70 ? 9.617 10.492 5.023 1 91.31 70 ASP B C 1
ATOM 1641 O O . ASP B 1 70 ? 8.625 9.766 5.109 1 91.31 70 ASP B O 1
ATOM 1645 N N . GLN B 1 71 ? 10.867 9.992 5.266 1 85 71 GLN B N 1
ATOM 1646 C CA . GLN B 1 71 ? 11.164 8.617 5.641 1 85 71 GLN B CA 1
ATOM 1647 C C . GLN B 1 71 ? 10.5 8.242 6.961 1 85 71 GLN B C 1
ATOM 1649 O O . GLN B 1 71 ? 10.234 7.07 7.219 1 85 71 GLN B O 1
ATOM 1654 N N . ASP B 1 72 ? 10.281 9.312 7.77 1 85.88 72 ASP B N 1
ATOM 1655 C CA . ASP B 1 72 ? 9.602 9.078 9.039 1 85.88 72 ASP B CA 1
ATOM 1656 C C . ASP B 1 72 ? 8.094 9.273 8.898 1 85.88 72 ASP B C 1
ATOM 1658 O O . ASP B 1 72 ? 7.375 9.375 9.898 1 85.88 72 ASP B O 1
ATOM 1662 N N . GLY B 1 73 ? 7.594 9.328 7.582 1 90.75 73 GLY B N 1
ATOM 1663 C CA . GLY B 1 73 ? 6.172 9.492 7.328 1 90.75 73 GLY B CA 1
ATOM 1664 C C . GLY B 1 73 ? 5.656 10.867 7.699 1 90.75 73 GLY B C 1
ATOM 1665 O O . GLY B 1 73 ? 4.453 11.055 7.891 1 90.75 73 GLY B O 1
ATOM 1666 N N . LYS B 1 74 ? 6.59 11.844 7.855 1 93.75 74 LYS B N 1
ATOM 1667 C CA . LYS B 1 74 ? 6.176 13.141 8.383 1 93.75 74 LYS B CA 1
ATOM 1668 C C . LYS B 1 74 ? 6.156 14.203 7.289 1 93.75 74 LYS B C 1
ATOM 1670 O O . LYS B 1 74 ? 7.043 14.234 6.434 1 93.75 74 LYS B O 1
ATOM 1675 N N . ALA B 1 75 ? 5.129 15.008 7.289 1 96.81 75 ALA B N 1
ATOM 1676 C CA . ALA B 1 75 ? 5.051 16.297 6.609 1 96.81 75 ALA B CA 1
ATOM 1677 C C . ALA B 1 75 ? 4.984 17.438 7.613 1 96.81 75 ALA B C 1
ATOM 1679 O O . ALA B 1 75 ? 4.043 17.531 8.406 1 96.81 75 ALA B O 1
ATOM 1680 N N . ILE B 1 76 ? 5.984 18.328 7.531 1 97.38 76 ILE B N 1
ATOM 1681 C CA . ILE B 1 76 ? 6.07 19.406 8.516 1 97.38 76 ILE B CA 1
ATOM 1682 C C . ILE B 1 76 ? 5.758 20.75 7.852 1 97.38 76 ILE B C 1
ATOM 1684 O O . ILE B 1 76 ? 6.438 21.141 6.902 1 97.38 76 ILE B O 1
ATOM 1688 N N . PHE B 1 77 ? 4.719 21.375 8.312 1 97.44 77 PHE B N 1
ATOM 1689 C CA . PHE B 1 77 ? 4.355 22.734 7.898 1 97.44 77 PHE B CA 1
ATOM 1690 C C . PHE B 1 77 ? 4.789 23.75 8.945 1 97.44 77 PHE B C 1
ATOM 1692 O O . PHE B 1 77 ? 4.227 23.797 10.047 1 97.44 77 PHE B O 1
ATOM 1699 N N . SER B 1 78 ? 5.727 24.516 8.578 1 96.31 78 SER B N 1
ATOM 1700 C CA . SER B 1 78 ? 6.266 25.516 9.508 1 96.31 78 SER B CA 1
ATOM 1701 C C . SER B 1 78 ? 5.758 26.906 9.172 1 96.31 78 SER B C 1
ATOM 1703 O O . SER B 1 78 ? 5.207 27.141 8.094 1 96.31 78 SER B O 1
ATOM 1705 N N . GLU B 1 79 ? 5.879 27.828 10.156 1 95.31 79 GLU B N 1
ATOM 1706 C CA . GLU B 1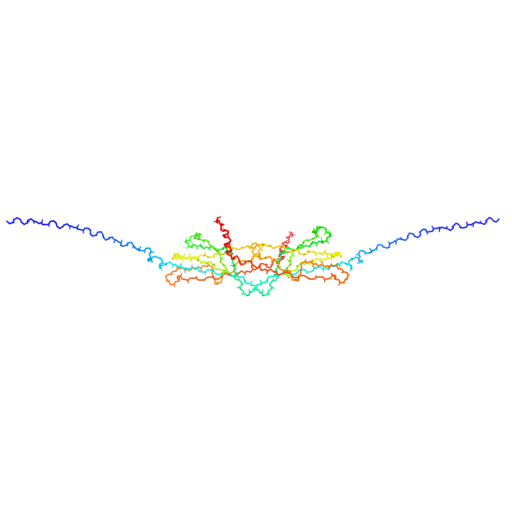 79 ? 5.496 29.234 10.008 1 95.31 79 GLU B CA 1
ATOM 1707 C C . GLU B 1 79 ? 4.035 29.359 9.594 1 95.31 79 GLU B C 1
ATOM 1709 O O . GLU B 1 79 ? 3.711 30.125 8.688 1 95.31 79 GLU B O 1
ATOM 1714 N N . VAL B 1 80 ? 3.178 28.562 10.219 1 96.56 80 VAL B N 1
ATOM 1715 C CA . VAL B 1 80 ? 1.752 28.578 9.906 1 96.56 80 VAL B CA 1
ATOM 1716 C C . VAL B 1 80 ? 1.066 29.719 10.648 1 96.56 80 VAL B C 1
ATOM 1718 O O . VAL B 1 80 ? 1.181 29.828 11.875 1 96.56 80 VAL B O 1
ATOM 1721 N N . GLU B 1 81 ? 0.37 30.609 9.93 1 95.25 81 GLU B N 1
ATOM 1722 C CA . GLU B 1 81 ? -0.351 31.734 10.523 1 95.25 81 GLU B CA 1
ATOM 1723 C C . GLU B 1 81 ? -1.513 31.25 11.383 1 95.25 81 GLU B C 1
ATOM 1725 O O . GLU B 1 81 ? -2.004 30.125 11.203 1 95.25 81 GLU B O 1
ATOM 1730 N N . GLU B 1 82 ? -1.893 32.125 12.305 1 95.31 82 GLU B N 1
ATOM 1731 C CA . GLU B 1 82 ? -3.084 31.812 13.094 1 95.31 82 GLU B CA 1
ATOM 1732 C C . GLU B 1 82 ? -4.305 31.625 12.203 1 95.31 82 GLU B C 1
ATOM 1734 O O . GLU B 1 82 ? -4.477 32.375 11.219 1 95.31 82 GLU B O 1
ATOM 1739 N N . GLY B 1 83 ? -5.125 30.641 12.469 1 95.19 83 GLY B N 1
ATOM 1740 C CA . GLY B 1 83 ? -6.316 30.359 11.688 1 95.19 83 GLY B CA 1
ATOM 1741 C C . GLY B 1 83 ? -6.766 28.906 11.781 1 95.19 83 GLY B C 1
ATOM 1742 O O . GLY B 1 83 ? -6.297 28.172 12.648 1 95.19 83 GLY B O 1
ATOM 1743 N N . CYS B 1 84 ? -7.789 28.625 10.992 1 95.81 84 CYS B N 1
ATOM 1744 C CA . CYS B 1 84 ? -8.336 27.281 10.891 1 95.81 84 CYS B CA 1
ATOM 1745 C C . CYS B 1 84 ? -7.879 26.609 9.602 1 95.81 84 CYS B C 1
ATOM 1747 O O . CYS B 1 84 ? -7.906 27.219 8.531 1 95.81 84 CYS B O 1
ATOM 1749 N N . TYR B 1 85 ? -7.41 25.375 9.859 1 97.12 85 TYR B N 1
ATOM 1750 C CA . TYR B 1 85 ? -6.836 24.672 8.727 1 97.12 85 TYR B CA 1
ATOM 1751 C C . TYR B 1 85 ? -7.461 23.297 8.562 1 97.12 85 TYR B C 1
ATOM 1753 O O . TYR B 1 85 ? -7.891 22.672 9.547 1 97.12 85 TYR B O 1
ATOM 1761 N N . ARG B 1 86 ? -7.48 22.828 7.281 1 97.5 86 ARG B N 1
ATOM 1762 C CA . ARG B 1 86 ? -7.867 21.469 6.926 1 97.5 86 ARG B CA 1
ATOM 1763 C C . ARG B 1 86 ? -6.707 20.719 6.281 1 97.5 86 ARG B C 1
ATOM 1765 O O . ARG B 1 86 ? -5.996 21.266 5.438 1 97.5 86 ARG B O 1
ATOM 1772 N N . ILE B 1 87 ? -6.52 19.484 6.758 1 97.81 87 ILE B N 1
ATOM 1773 C CA . ILE B 1 87 ? -5.473 18.625 6.219 1 97.81 87 ILE B CA 1
ATOM 1774 C C . ILE B 1 87 ? -6.098 17.547 5.336 1 97.81 87 ILE B C 1
ATOM 1776 O O . ILE B 1 87 ? -7.07 16.906 5.734 1 97.81 87 ILE B O 1
ATOM 1780 N N . ILE B 1 88 ? -5.523 17.406 4.137 1 97.62 88 ILE B N 1
ATOM 1781 C CA . ILE B 1 88 ? -6 16.344 3.246 1 97.62 88 ILE B CA 1
ATOM 1782 C C . ILE B 1 88 ? -4.82 15.531 2.727 1 97.62 88 ILE B C 1
ATOM 1784 O O . ILE B 1 88 ? -3.879 16.094 2.154 1 97.62 88 ILE B O 1
ATOM 1788 N N . GLU B 1 89 ? -4.871 14.242 2.941 1 97.06 89 GLU B N 1
ATOM 1789 C CA . GLU B 1 89 ? -3.893 13.328 2.357 1 97.06 89 GLU B CA 1
ATOM 1790 C C . GLU B 1 89 ? -4.352 12.836 0.987 1 97.06 89 GLU B C 1
ATOM 1792 O O . GLU B 1 89 ? -5.465 12.328 0.843 1 97.06 89 GLU B O 1
ATOM 1797 N N . VAL B 1 90 ? -3.41 13.008 0.013 1 95.19 90 VAL B N 1
ATOM 1798 C CA . VAL B 1 90 ? -3.678 12.508 -1.334 1 95.19 90 VAL B CA 1
ATOM 1799 C C . VAL B 1 90 ? -3.064 11.125 -1.507 1 95.19 90 VAL B C 1
ATOM 1801 O O . VAL B 1 90 ? -1.845 10.984 -1.622 1 95.19 90 VAL B O 1
ATOM 1804 N N . ILE B 1 91 ? -3.916 10.133 -1.559 1 88.12 91 ILE B N 1
ATOM 1805 C CA . ILE B 1 91 ? -3.434 8.766 -1.665 1 88.12 91 ILE B CA 1
ATOM 1806 C C . ILE B 1 91 ? -4.176 8.039 -2.785 1 88.12 91 ILE B C 1
ATOM 1808 O O . ILE B 1 91 ? -5.305 8.406 -3.125 1 88.12 91 ILE B O 1
ATOM 1812 N N . ASP B 1 92 ? -3.521 7.027 -3.457 1 83.69 92 ASP B N 1
ATOM 1813 C CA . ASP B 1 92 ? -4.098 6.258 -4.555 1 83.69 92 ASP B CA 1
ATOM 1814 C C . ASP B 1 92 ? -5.262 5.395 -4.07 1 83.69 92 ASP B C 1
ATOM 1816 O O . ASP B 1 92 ? -5.059 4.418 -3.35 1 83.69 92 ASP B O 1
ATOM 1820 N N . LYS B 1 93 ? -6.434 5.742 -4.566 1 84.12 93 LYS B N 1
ATOM 1821 C CA . LYS B 1 93 ? -7.656 5.102 -4.086 1 84.12 93 LYS B CA 1
ATOM 1822 C C . LYS B 1 93 ? -7.812 3.701 -4.672 1 84.12 93 LYS B C 1
ATOM 1824 O O . LYS B 1 93 ? -8.633 2.914 -4.199 1 84.12 93 LYS B O 1
ATOM 1829 N N . ARG B 1 94 ? -7.051 3.453 -5.633 1 74.06 94 ARG B N 1
ATOM 1830 C CA . ARG B 1 94 ? -7.121 2.115 -6.215 1 74.06 94 ARG B CA 1
ATOM 1831 C C . ARG B 1 94 ? -6.578 1.069 -5.246 1 74.06 94 ARG B C 1
ATOM 1833 O O . ARG B 1 94 ? -7.098 -0.047 -5.176 1 74.06 94 ARG B O 1
ATOM 1840 N N . HIS B 1 95 ? -5.598 1.522 -4.492 1 75.38 95 HIS B N 1
ATOM 1841 C CA . HIS B 1 95 ? -4.867 0.558 -3.676 1 75.38 95 HIS B CA 1
ATOM 1842 C C . HIS B 1 95 ? -5.16 0.759 -2.193 1 75.38 95 HIS B C 1
ATOM 1844 O O . HIS B 1 95 ? -4.957 -0.153 -1.388 1 75.38 95 HIS B O 1
ATOM 1850 N N . PHE B 1 96 ? -5.609 1.997 -1.899 1 83 96 PHE B N 1
ATOM 1851 C CA . PHE B 1 96 ? -5.809 2.311 -0.49 1 83 96 PHE B CA 1
ATOM 1852 C C . PHE B 1 96 ? -7.262 2.688 -0.222 1 83 96 PHE B C 1
ATOM 1854 O O . PHE B 1 96 ? -7.922 3.279 -1.077 1 83 96 PHE B O 1
ATOM 1861 N N . GLU B 1 97 ? -7.68 2.344 1.022 1 86.5 97 GLU B N 1
ATOM 1862 C CA . GLU B 1 97 ? -8.945 2.875 1.521 1 86.5 97 GLU B CA 1
ATOM 1863 C C . GLU B 1 97 ? -8.852 4.375 1.782 1 86.5 97 GLU B C 1
ATOM 1865 O O . GLU B 1 97 ? -7.758 4.945 1.767 1 86.5 97 GLU B O 1
ATOM 1870 N N . LYS B 1 98 ? -10.031 4.953 1.974 1 91.69 98 LYS B N 1
ATOM 1871 C CA . LYS B 1 98 ? -10.047 6.355 2.383 1 91.69 98 LYS B CA 1
ATOM 1872 C C . LYS B 1 98 ? -9.234 6.562 3.66 1 91.69 98 LYS B C 1
ATOM 1874 O O . LYS B 1 98 ? -9.398 5.82 4.633 1 91.69 98 LYS B O 1
ATOM 1879 N N . PRO B 1 99 ? -8.367 7.566 3.623 1 94.38 99 PRO B N 1
ATOM 1880 C CA . PRO B 1 99 ? -7.574 7.812 4.832 1 94.38 99 PRO B CA 1
ATOM 1881 C C . PRO B 1 99 ? -8.445 8.117 6.051 1 94.38 99 PRO B C 1
ATOM 1883 O O . PRO B 1 99 ? -9.469 8.789 5.93 1 94.38 99 PRO B O 1
ATOM 1886 N N . LYS B 1 100 ? -8.016 7.613 7.195 1 92.88 100 LYS B N 1
ATOM 1887 C CA . LYS B 1 100 ? -8.648 7.922 8.469 1 92.88 100 LYS B CA 1
ATOM 1888 C C . LYS B 1 100 ? -7.809 8.906 9.281 1 92.88 100 LYS B C 1
ATOM 1890 O O . LYS B 1 100 ? -6.617 8.68 9.5 1 92.88 100 LYS B O 1
ATOM 1895 N N . TYR B 1 101 ? -8.469 9.977 9.664 1 94.19 101 TYR B N 1
ATOM 1896 C CA . TYR B 1 101 ? -7.812 10.984 10.492 1 94.19 101 TYR B CA 1
ATOM 1897 C C . TYR B 1 101 ? -8.117 10.758 11.969 1 94.19 101 TYR B C 1
ATOM 1899 O O . TYR B 1 101 ? -9.281 10.734 12.375 1 94.19 101 TYR B O 1
ATOM 1907 N N . ILE B 1 102 ? -6.953 10.578 12.703 1 88.5 102 ILE B N 1
ATOM 1908 C CA . ILE B 1 102 ? -7.195 10.406 14.125 1 88.5 102 ILE B CA 1
ATOM 1909 C C . ILE B 1 102 ? -7.773 11.688 14.711 1 88.5 102 ILE B C 1
ATOM 1911 O O . ILE B 1 102 ? -7.152 12.75 14.625 1 88.5 102 ILE B O 1
ATOM 1915 N N . ASN B 1 103 ? -8.93 11.586 15.328 1 85.69 103 ASN B N 1
ATOM 1916 C CA . ASN B 1 103 ? -9.758 12.664 15.852 1 85.69 103 ASN B CA 1
ATOM 1917 C C . ASN B 1 103 ? -10.438 13.445 14.734 1 85.69 103 ASN B C 1
ATOM 1919 O O . ASN B 1 103 ? -11.633 13.281 14.484 1 85.69 103 ASN B O 1
ATOM 1923 N N . TRP B 1 104 ? -9.719 14.289 13.891 1 90.12 104 TRP B N 1
ATOM 1924 C CA . TRP B 1 104 ? -10.297 15.102 12.828 1 90.12 104 TRP B CA 1
ATOM 1925 C C . TRP B 1 104 ? -9.211 15.648 11.914 1 90.12 104 TRP B C 1
ATOM 1927 O O . TRP B 1 104 ? -8.023 15.586 12.234 1 90.12 104 TRP B O 1
ATOM 1937 N N . ASN B 1 105 ? -9.734 16.047 10.719 1 96.12 105 ASN B N 1
ATOM 1938 C CA . ASN B 1 105 ? -8.727 16.531 9.773 1 96.12 105 ASN B CA 1
ATOM 1939 C C . ASN B 1 105 ? -8.602 18.047 9.812 1 96.12 105 ASN B C 1
ATOM 1941 O O . ASN B 1 105 ? -7.891 18.641 9 1 96.12 105 ASN B O 1
ATOM 1945 N N . GLU B 1 106 ? -9.367 18.719 10.758 1 95.62 106 GLU B N 1
ATOM 1946 C CA . GLU B 1 106 ? -9.234 20.172 10.922 1 95.62 106 GLU B CA 1
ATOM 1947 C C . GLU B 1 106 ? -8.508 20.516 12.211 1 95.62 106 GLU B C 1
ATOM 1949 O O . GLU B 1 106 ? -8.703 19.859 13.242 1 95.62 106 GLU B O 1
ATOM 1954 N N . ILE B 1 107 ? -7.621 21.578 12.125 1 95.38 107 ILE B N 1
ATOM 1955 C CA . ILE B 1 107 ? -6.859 22.016 13.289 1 95.38 107 ILE B CA 1
ATOM 1956 C C . ILE B 1 107 ? -6.906 23.547 13.391 1 95.38 107 ILE B C 1
ATOM 1958 O O . ILE B 1 107 ? -7.102 24.234 12.391 1 95.38 107 ILE B O 1
ATOM 1962 N N . ILE B 1 108 ? -6.832 24.031 14.586 1 94.12 108 ILE B N 1
ATOM 1963 C CA . ILE B 1 108 ? -6.773 25.469 14.844 1 94.12 108 ILE B CA 1
ATOM 1964 C C . ILE B 1 108 ? -5.367 25.844 15.305 1 94.12 108 ILE B C 1
ATOM 1966 O O . ILE B 1 108 ? -4.801 25.203 16.188 1 94.12 108 ILE B O 1
ATOM 1970 N N . ILE B 1 109 ? -4.82 26.797 14.633 1 96 109 ILE B N 1
ATOM 1971 C CA . ILE B 1 109 ? -3.566 27.406 15.078 1 96 109 ILE B CA 1
ATOM 1972 C C . ILE B 1 109 ? -3.842 28.75 15.742 1 96 109 ILE B C 1
ATOM 1974 O O . ILE B 1 109 ? -4.406 29.641 15.117 1 96 109 ILE B O 1
ATOM 1978 N N . ASP B 1 110 ? -3.529 28.781 17.047 1 94.31 110 ASP B N 1
ATOM 1979 C CA . ASP B 1 110 ? -3.621 30.031 17.812 1 94.31 110 ASP B CA 1
ATOM 1980 C C . ASP B 1 110 ? -2.514 30.125 18.859 1 94.31 110 ASP B C 1
ATOM 1982 O O . ASP B 1 110 ? -1.562 29.344 18.828 1 94.31 110 ASP B O 1
ATOM 1986 N N . SER B 1 111 ? -2.553 31.188 19.688 1 92.12 111 SER B N 1
ATOM 1987 C CA . SER B 1 111 ? -1.466 31.469 20.625 1 92.12 111 SER B CA 1
ATOM 1988 C C . SER B 1 111 ? -1.27 30.312 21.609 1 92.12 111 SER B C 1
ATOM 1990 O O . SER B 1 111 ? -0.163 30.094 22.094 1 92.12 111 SER B O 1
ATOM 1992 N N . VAL B 1 112 ? -2.26 29.547 21.891 1 91.19 112 VAL B N 1
ATOM 1993 C CA . VAL B 1 112 ? -2.207 28.453 22.875 1 91.19 112 VAL B CA 1
ATOM 1994 C C . VAL B 1 112 ? -1.934 27.141 22.156 1 91.19 112 VAL B C 1
ATOM 1996 O O . VAL B 1 112 ? -1.349 26.219 22.75 1 91.19 112 VAL B O 1
ATOM 1999 N N . ASN B 1 113 ? -2.43 27.062 20.922 1 91.69 113 ASN B N 1
ATOM 2000 C CA . ASN B 1 113 ? -2.281 25.859 20.094 1 91.69 113 ASN B CA 1
ATOM 2001 C C . ASN B 1 113 ? -1.337 26.109 18.922 1 91.69 113 ASN B C 1
ATOM 2003 O O . ASN B 1 113 ? -1.722 25.922 17.766 1 91.69 113 ASN B O 1
ATOM 2007 N N . ARG B 1 114 ? -0.061 26.344 19.188 1 93.38 114 ARG B N 1
ATOM 2008 C CA . ARG B 1 114 ? 0.883 26.719 18.141 1 93.38 114 ARG B CA 1
ATOM 2009 C C . ARG B 1 114 ? 1.512 25.5 17.5 1 93.38 114 ARG B C 1
ATOM 2011 O O . ARG B 1 114 ? 1.924 25.547 16.344 1 93.38 114 ARG B O 1
ATOM 2018 N N . ASN B 1 115 ? 1.714 24.484 18.297 1 92.88 115 ASN B N 1
ATOM 2019 C CA . ASN B 1 115 ? 2.285 23.219 17.797 1 92.88 115 ASN B CA 1
ATOM 2020 C C . ASN B 1 115 ? 1.238 22.109 17.75 1 92.88 115 ASN B C 1
ATOM 2022 O O . ASN B 1 115 ? 0.759 21.656 18.781 1 92.88 115 ASN B O 1
ATOM 2026 N N . GLN B 1 116 ? 0.806 21.734 16.516 1 94.25 116 GLN B N 1
ATOM 2027 C CA . GLN B 1 116 ? -0.243 20.734 16.328 1 94.25 116 GLN B CA 1
ATOM 2028 C C . GLN B 1 116 ? 0.3 19.484 15.641 1 94.25 116 GLN B C 1
ATOM 2030 O O . GLN B 1 116 ? 1.167 19.578 14.773 1 94.25 116 GLN B O 1
ATOM 2035 N N . ARG B 1 117 ? -0.173 18.375 16.047 1 94.06 117 ARG B N 1
ATOM 2036 C CA . ARG B 1 117 ? 0.147 17.094 15.438 1 94.06 117 ARG B CA 1
ATOM 2037 C C . ARG B 1 117 ? -1.118 16.375 14.984 1 94.06 117 ARG B C 1
ATOM 2039 O O . ARG B 1 117 ? -2.148 16.438 15.656 1 94.06 117 ARG B O 1
ATOM 2046 N N . LEU B 1 118 ? -1.044 15.797 13.852 1 95.88 118 LEU B N 1
ATOM 2047 C CA . LEU B 1 118 ? -2.148 15.031 13.289 1 95.88 118 LEU B CA 1
ATOM 2048 C C . LEU B 1 118 ? -1.655 13.703 12.719 1 95.88 118 LEU B C 1
ATOM 2050 O O . LEU B 1 118 ? -0.646 13.664 12.008 1 95.88 118 LEU B O 1
ATOM 2054 N N . MET B 1 119 ? -2.273 12.641 13.055 1 92.75 119 MET B N 1
ATOM 2055 C CA . MET B 1 119 ? -1.933 11.328 12.5 1 92.75 119 MET B CA 1
ATOM 2056 C C . MET B 1 119 ? -3 10.859 11.523 1 92.75 119 MET B C 1
ATOM 2058 O O . MET B 1 119 ? -4.195 10.969 11.797 1 92.75 119 MET B O 1
ATOM 2062 N N . ILE B 1 120 ? -2.533 10.438 10.422 1 94.5 120 ILE B N 1
ATOM 2063 C CA . ILE B 1 120 ? -3.396 9.859 9.398 1 94.5 120 ILE B CA 1
ATOM 2064 C C . ILE B 1 120 ? -3.109 8.359 9.266 1 94.5 120 ILE B C 1
ATOM 2066 O O . ILE B 1 120 ? -1.957 7.957 9.094 1 94.5 120 ILE B O 1
ATOM 2070 N N . VAL B 1 121 ? -4.125 7.562 9.32 1 89.69 121 VAL B N 1
ATOM 2071 C CA . VAL B 1 121 ? -4.004 6.113 9.211 1 89.69 121 VAL B CA 1
ATOM 2072 C C . VAL B 1 121 ? -4.562 5.648 7.863 1 89.69 121 VAL B C 1
ATOM 2074 O O . VAL B 1 121 ? -5.695 5.98 7.504 1 89.69 121 VAL B O 1
ATOM 2077 N N . ASN B 1 122 ? -3.734 4.887 7.121 1 88 122 ASN B N 1
ATOM 2078 C CA . ASN B 1 122 ? -4.129 4.32 5.836 1 88 122 ASN B CA 1
ATOM 2079 C C . ASN B 1 122 ? -4.234 2.801 5.902 1 88 122 ASN B C 1
ATOM 2081 O O . ASN B 1 122 ? -3.598 2.166 6.742 1 88 122 ASN B O 1
ATOM 2085 N N . LYS B 1 123 ? -5.098 2.297 5.023 1 82.75 123 LYS B N 1
ATOM 2086 C CA . LYS B 1 123 ? -5.273 0.855 4.879 1 82.75 123 LYS B CA 1
ATOM 2087 C C . LYS B 1 123 ? -5.312 0.453 3.406 1 82.75 123 LYS B C 1
ATOM 2089 O O . LYS B 1 123 ? -5.914 1.145 2.584 1 82.75 123 LYS B O 1
ATOM 2094 N N . ILE B 1 124 ? -4.719 -0.589 3.061 1 77.69 124 ILE B N 1
ATOM 2095 C CA . ILE B 1 124 ? -4.801 -1.132 1.709 1 77.69 124 ILE B CA 1
ATOM 2096 C C . ILE B 1 124 ? -6.191 -1.714 1.473 1 77.69 124 ILE B C 1
ATOM 2098 O O . ILE B 1 124 ? -6.758 -2.369 2.352 1 77.69 124 ILE B O 1
ATOM 2102 N N . LYS B 1 125 ? -6.75 -1.333 0.252 1 73.88 125 LYS B N 1
ATOM 2103 C CA . LYS B 1 125 ? -8.07 -1.854 -0.101 1 73.88 125 LYS B CA 1
ATOM 2104 C C . LYS B 1 125 ? -8.031 -3.369 -0.279 1 73.88 125 LYS B C 1
ATOM 2106 O O . LYS B 1 125 ? -7.078 -3.91 -0.839 1 73.88 125 LYS B O 1
ATOM 2111 N N . ARG B 1 126 ? -9.039 -4.004 0.436 1 64.06 126 ARG B N 1
ATOM 2112 C CA . ARG B 1 126 ? -9.281 -5.418 0.16 1 64.06 126 ARG B CA 1
ATOM 2113 C C . ARG B 1 126 ? -10.234 -5.594 -1.016 1 64.06 126 ARG B C 1
ATOM 2115 O O . ARG B 1 126 ? -11.328 -5.027 -1.02 1 64.06 126 ARG B O 1
ATOM 2122 N N . PHE B 1 127 ? -9.938 -5.387 -2.332 1 53.38 127 PHE B N 1
ATOM 2123 C CA . PHE B 1 127 ? -10.891 -5.523 -3.424 1 53.38 127 PHE B CA 1
ATOM 2124 C C . PHE B 1 127 ? -11.844 -6.691 -3.174 1 53.38 127 PHE B C 1
ATOM 2126 O O . PHE B 1 127 ? -11.414 -7.844 -3.133 1 53.38 127 PHE B O 1
ATOM 2133 N N . VAL B 1 128 ? -12.641 -6.723 -2.281 1 45.78 128 VAL B N 1
ATOM 2134 C CA . VAL B 1 128 ? -13.75 -7.668 -2.377 1 45.78 128 VAL B CA 1
ATOM 2135 C C . VAL B 1 128 ? -14.5 -7.449 -3.686 1 45.78 128 VAL B C 1
ATOM 2137 O O . VAL B 1 128 ? -14.57 -6.324 -4.191 1 45.78 128 VAL B O 1
ATOM 2140 N N . SER B 1 129 ? -14.594 -8.438 -4.609 1 40.78 129 SER B N 1
ATOM 2141 C CA . SER B 1 129 ? -15.602 -8.484 -5.656 1 40.78 129 SER B CA 1
ATOM 2142 C C . SER B 1 129 ? -16.891 -7.789 -5.219 1 40.78 129 SER B C 1
ATOM 2144 O O . SER B 1 129 ? -17.609 -8.289 -4.348 1 40.78 129 SER B O 1
ATOM 2146 N N . GLN B 1 130 ? -16.953 -6.617 -4.801 1 37.41 130 GLN B N 1
ATOM 2147 C CA . GLN B 1 130 ? -18.344 -6.141 -4.746 1 37.41 130 GLN B CA 1
ATOM 2148 C C . GLN B 1 130 ? -19.031 -6.316 -6.094 1 37.41 130 GLN B C 1
ATOM 2150 O O . GLN B 1 130 ? -18.609 -5.742 -7.098 1 37.41 130 GLN B O 1
ATOM 2155 N N . ASN B 1 131 ? -19.5 -7.527 -6.453 1 35.38 131 ASN B N 1
ATOM 2156 C CA . ASN B 1 131 ? -20.672 -7.691 -7.316 1 35.38 131 ASN B CA 1
ATOM 2157 C C . ASN B 1 131 ? -21.719 -6.621 -7.047 1 35.38 131 ASN B C 1
ATOM 2159 O O . ASN B 1 131 ? -22.547 -6.773 -6.152 1 35.38 131 ASN B O 1
ATOM 2163 N N . LYS B 1 132 ? -21.562 -5.418 -6.996 1 35.38 132 LYS B N 1
ATOM 2164 C CA . LYS B 1 132 ? -22.734 -4.617 -7.316 1 35.38 132 LYS B CA 1
ATOM 2165 C C . LYS B 1 132 ? -23.328 -5.012 -8.672 1 35.38 132 LYS B C 1
ATOM 2167 O O . LYS B 1 132 ? -22.781 -4.637 -9.719 1 35.38 132 LYS B O 1
ATOM 2172 N N . HIS B 1 133 ? -23.609 -6.223 -9 1 29.45 133 HIS B N 1
ATOM 2173 C CA . HIS B 1 133 ? -24.797 -6.457 -9.82 1 29.45 133 HIS B CA 1
ATOM 2174 C C . HIS B 1 133 ? -25.984 -5.652 -9.32 1 29.45 133 HIS B C 1
ATOM 2176 O O . HIS B 1 133 ? -26.547 -5.945 -8.258 1 29.45 133 HIS B O 1
ATOM 2182 N N . LYS B 1 134 ? -26.156 -4.336 -9.336 1 32.91 134 LYS B N 1
ATOM 2183 C CA . LYS B 1 134 ? -27.484 -3.807 -9.648 1 32.91 134 LYS B CA 1
ATOM 2184 C C . LYS B 1 134 ? -28.266 -4.77 -10.539 1 32.91 134 LYS B C 1
ATOM 2186 O O . LYS B 1 134 ? -27.719 -5.332 -11.484 1 32.91 134 LYS B O 1
ATOM 2191 N N . ASN B 1 135 ? -29.359 -5.422 -10.031 1 26.86 135 ASN B N 1
ATOM 2192 C CA . ASN B 1 135 ? -30.516 -6.066 -10.641 1 26.86 135 ASN B CA 1
ATOM 2193 C C . ASN B 1 135 ? -30.891 -5.402 -11.953 1 26.86 135 ASN B C 1
ATOM 2195 O O . ASN B 1 135 ? -31.328 -4.25 -11.977 1 26.86 135 ASN B O 1
ATOM 2199 N N . CYS B 1 136 ? -30.297 -5.438 -12.977 1 27.17 136 CYS B N 1
ATOM 2200 C CA . CYS B 1 136 ? -31.125 -5.293 -14.18 1 27.17 136 CYS B CA 1
ATOM 2201 C C . CYS B 1 136 ? -32.375 -6.168 -14.094 1 27.17 136 CYS B C 1
ATOM 2203 O O . CYS B 1 136 ? -32.281 -7.391 -14.242 1 27.17 136 CYS B O 1
ATOM 2205 N N . ILE B 1 137 ? -33.094 -6.004 -13 1 22.86 137 ILE B N 1
ATOM 2206 C CA . ILE B 1 137 ? -34.5 -6.18 -13.375 1 22.86 137 ILE B CA 1
ATOM 2207 C C . ILE B 1 137 ? -34.906 -5.082 -14.352 1 22.86 137 ILE B C 1
ATOM 2209 O O . ILE B 1 137 ? -34.562 -3.916 -14.18 1 22.86 137 ILE B O 1
#

Nearest PDB structures (foldseek):
  4jdz-assembly2_A  TM=5.946E-01  e=4.571E-01  Staphylococcus aureus subsp. aureus TCH60
  7xdi-assembly1_E  TM=3.464E-01  e=1.099E+00  Sulfolobus spindle-shaped virus

Foldseek 3Di:
DDPPPPPPPPPPPPPPPDPPPPVVVVVVDDDDDDDDDDDDDDDQQDWFWKKWKWFDDPPDTDTDDIDTQHNNNDDDDPPDDFGKIFMDIDDDVVFKPHKDKDPHRMDGDDPVPPDDDIDIDIDTDPPDPPPPPPPPD/DPPPDDPPPPPPPPPPPDPPPPVVVVVVDDDDDDDDDDDDDDDQQDWFKKKWKWFDDPPDTDTDDIDTQHNNNDDDDPPDDFGKIFMDIDDDVVFKPHKDKDPHRMDGDDPVPPDDDIDIDIDTDPPDPPPPPPPPD

Organism: NCBI:txid704125

Radius of gyration: 36.53 Å; Cα contacts (8 Å, |Δi|>4): 553; chains: 2; bounding box: 67×179×78 Å

Sequence (274 aa):
MDANISKADNKYIDNVKAPISEEDNKAQNGEIIVTSVLECSENEYLQGVKINLYKINGLSPVLVTSKITDQDGKAIFSEVEEGCYRIIEVIDKRHFEKPKYINWNEIIIDSVNRNQRLMIVNKIKRFVSQNKHKNCIMDANISKADNKYIDNVKAPISEEDNKAQNGEIIVTSVLECSENEYLQGVKINLYKINGLSPVLVTSKITDQDGKAIFSEVEEGCYRIIEVIDKRHFEKPKYINWNEIIIDSVNRNQRLMIVNKIKRFVSQNKHKNCI

Solvent-accessible surface area (backbone atoms only — not comparable to full-atom values): 15808 Å² total; per-residue (Å²): 137,83,82,77,78,77,79,80,76,80,72,76,74,75,76,71,72,70,73,79,52,71,67,64,58,59,74,65,32,13,34,42,39,35,36,34,28,32,58,30,55,80,57,34,54,37,21,63,40,41,36,38,36,25,37,53,62,86,95,54,72,40,80,71,53,74,40,53,16,33,67,77,3,38,28,78,44,68,73,32,63,68,45,40,33,39,54,45,76,58,71,64,65,86,54,27,43,82,73,41,48,60,94,52,49,62,51,63,30,41,95,86,40,28,76,42,77,42,46,35,40,32,36,69,38,61,48,59,84,75,73,75,70,72,76,85,117,135,83,79,78,78,78,80,77,77,79,74,76,74,77,74,72,72,68,74,80,51,73,67,62,58,59,73,65,32,14,34,42,39,35,36,34,26,32,58,31,54,79,58,33,52,36,21,64,40,41,35,38,37,24,37,54,61,86,96,52,73,41,81,72,51,72,40,54,16,32,67,78,2,36,28,78,46,68,74,33,64,69,45,41,33,39,54,45,76,58,70,64,66,86,53,26,43,80,72,41,48,59,94,52,48,64,50,64,30,41,97,88,40,29,78,43,77,43,45,34,43,30,36,69,38,63,47,57,85,72,75,75,68,73,73,84,116

pLDDT: mean 75.97, std 24.03, range [22.86, 98.44]

InterPro domains:
  IPR013783 Immunoglobulin-like fold [G3DSA:2.60.40.10] (28-126)
  IPR041033 SpaA-like, prealbumin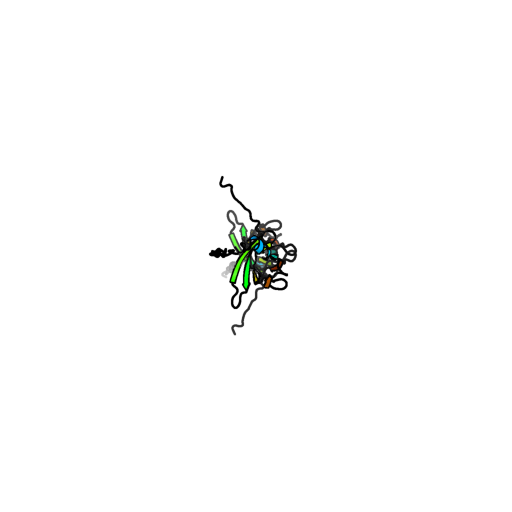 fold domain subgroup 1 [PF17802] (42-97)

Secondary structure (DSSP, 8-state):
---------------------HHHHHTT-EEEEEEEEE---TTEE--S-EEEEEEEETTEEEEEEEEE--TTSEEEEEEEPSEEEEEEEE--TTTBPPPEESS-SEEEE-SS--EEEEEEEE-B-------------/---------------------HHHHHTT-EEEEEEEEE---TTEE--S-EEEEEEEETTEEEEEEEEE--TTSEEEEEEEPSEEEEEEEE--TTTBPPPEESS-SEEEE-SS--EEEEEEEE-B-------------